Protein 6V3Z (pdb70)

B-factor: mean 59.87, std 19.78, range [30.76, 151.2]

InterPro domains:
  IPR008565 TtsA-like, Glycoside hydrolase family 108 domain [PF05838] (8-91)
  IPR018537 Peptidoglycan binding domain [PF09374] (95-179)
  IPR023346 Lysozyme-like domain superfamily [SSF53955] (2-176)

CATH classification: 1.20.141.10

Structure (mmCIF, N/CA/C/O backbone):
data_6V3Z
#
_entry.id   6V3Z
#
_cell.length_a   35.374
_cell.length_b   49.371
_cell.length_c   58.639
_cell.angle_alpha   91.410
_cell.angle_beta   107.550
_cell.angle_gamma   93.610
#
_symmetry.space_group_name_H-M   'P 1'
#
loop_
_entity.id
_entity.type
_entity.pdbx_description
1 polymer Sen1395
2 water water
#
loop_
_atom_site.group_PDB
_atom_site.id
_atom_site.type_symbol
_atom_site.label_atom_id
_atom_site.label_alt_id
_atom_site.label_comp_id
_atom_site.label_asym_id
_atom_site.label_entity_id
_atom_site.label_seq_id
_atom_site.pdbx_PDB_ins_code
_atom_site.Cartn_x
_atom_site.Cartn_y
_atom_site.Cartn_z
_atom_site.occupancy
_atom_site.B_iso_or_equiv
_atom_site.auth_seq_id
_atom_site.auth_comp_id
_atom_site.auth_asym_id
_atom_site.auth_atom_id
_atom_site.pdbx_PDB_model_num
ATOM 1 N N . PRO A 1 21 ? -49.140 -53.431 26.870 1.00 79.29 11 PRO A N 1
ATOM 2 C CA . PRO A 1 21 ? -50.305 -54.275 26.470 1.00 74.96 11 PRO A CA 1
ATOM 3 C C . PRO A 1 21 ? -51.191 -53.513 25.462 1.00 71.91 11 PRO A C 1
ATOM 4 O O . PRO A 1 21 ? -51.530 -54.051 24.447 1.00 72.54 11 PRO A O 1
ATOM 8 N N . LYS A 1 22 ? -51.467 -52.243 25.764 1.00 65.90 12 LYS A N 1
ATOM 9 C CA . LYS A 1 22 ? -52.127 -51.240 24.900 1.00 64.75 12 LYS A CA 1
ATOM 10 C C . LYS A 1 22 ? -51.310 -51.073 23.623 1.00 63.17 12 LYS A C 1
ATOM 11 O O . LYS A 1 22 ? -51.919 -51.031 22.563 1.00 60.64 12 LYS A O 1
ATOM 17 N N . ASP A 1 23 ? -49.990 -50.973 23.732 1.00 63.37 13 ASP A N 1
ATOM 18 C CA . ASP A 1 23 ? -49.106 -50.808 22.547 1.00 68.82 13 ASP A CA 1
ATOM 19 C C . ASP A 1 23 ? -49.309 -52.007 21.613 1.00 70.15 13 ASP A C 1
ATOM 20 O O . ASP A 1 23 ? -49.452 -51.785 20.375 1.00 64.18 13 ASP A O 1
ATOM 25 N N . GLU A 1 24 ? -49.371 -53.215 22.189 1.00 71.38 14 GLU A N 1
ATOM 26 C CA . GLU A 1 24 ? -49.625 -54.482 21.451 1.00 74.27 14 GLU A CA 1
ATOM 27 C C . GLU A 1 24 ? -51.011 -54.450 20.791 1.00 64.53 14 GLU A C 1
ATOM 28 O O . GLU A 1 24 ? -51.131 -54.828 19.613 1.00 59.30 14 GLU A O 1
ATOM 34 N N . ILE A 1 25 ? -52.026 -54.011 21.538 1.00 61.43 15 ILE A N 1
ATOM 35 C CA . ILE A 1 25 ? -53.405 -53.899 21.000 1.00 56.28 15 ILE A CA 1
ATOM 36 C C . ILE A 1 25 ? -53.360 -53.033 19.760 1.00 57.34 15 ILE A C 1
ATOM 37 O O . ILE A 1 25 ? -53.909 -53.478 18.748 1.00 68.36 15 ILE A O 1
ATOM 42 N N . PHE A 1 26 ? -52.746 -51.843 19.814 1.00 57.39 16 PHE A N 1
ATOM 43 C CA . PHE A 1 26 ? -52.822 -50.881 18.678 1.00 55.79 16 PHE A CA 1
ATOM 44 C C . PHE A 1 26 ? -51.908 -51.359 17.549 1.00 56.77 16 PHE A C 1
ATOM 45 O O . PHE A 1 26 ? -52.246 -51.158 16.384 1.00 55.63 16 PHE A O 1
ATOM 53 N N . ASP A 1 27 ? -50.795 -51.995 17.902 1.00 65.25 17 ASP A N 1
ATOM 54 C CA . ASP A 1 27 ? -49.774 -52.469 16.925 1.00 70.22 17 ASP A CA 1
ATOM 55 C C . ASP A 1 27 ? -50.386 -53.620 16.121 1.00 67.35 17 ASP A C 1
ATOM 56 O O . ASP A 1 27 ? -49.932 -53.869 15.035 1.00 73.16 17 ASP A O 1
ATOM 61 N N . GLU A 1 28 ? -51.378 -54.299 16.670 1.00 71.39 18 GLU A N 1
ATOM 62 C CA . GLU A 1 28 ? -52.072 -55.409 15.976 1.00 75.87 18 GLU A CA 1
ATOM 63 C C . GLU A 1 28 ? -53.178 -54.813 15.103 1.00 69.36 18 GLU A C 1
ATOM 64 O O . GLU A 1 28 ? -53.422 -55.370 14.036 1.00 71.01 18 GLU A O 1
ATOM 70 N N . ILE A 1 29 ? -53.826 -53.732 15.534 1.00 65.32 19 ILE A N 1
ATOM 71 C CA . ILE A 1 29 ? -54.879 -53.060 14.714 1.00 66.71 19 ILE A CA 1
ATOM 72 C C . ILE A 1 29 ? -54.190 -52.408 13.496 1.00 66.66 19 ILE A C 1
ATOM 73 O O . ILE A 1 29 ? -54.650 -52.608 12.387 1.00 64.90 19 ILE A O 1
ATOM 78 N N . LEU A 1 30 ? -53.162 -51.588 13.720 1.00 67.69 20 LEU A N 1
ATOM 79 C CA . LEU A 1 30 ? -52.335 -50.974 12.661 1.00 68.59 20 LEU A CA 1
ATOM 80 C C . LEU A 1 30 ? -51.445 -52.096 12.119 1.00 78.14 20 LEU A C 1
ATOM 81 O O . LEU A 1 30 ? -50.446 -52.449 12.804 1.00 87.77 20 LEU A O 1
ATOM 86 N N . GLY A 1 31 ? -51.801 -52.698 10.990 1.00 80.83 21 GLY A N 1
ATOM 87 C CA . GLY A 1 31 ? -50.991 -53.792 10.426 1.00 91.35 21 GLY A CA 1
ATOM 88 C C . GLY A 1 31 ? -49.650 -53.266 9.946 1.00 96.96 21 GLY A C 1
ATOM 89 O O . GLY A 1 31 ? -49.496 -52.029 9.864 1.00 108.61 21 GLY A O 1
ATOM 90 N N . LYS A 1 32 ? -48.733 -54.151 9.564 1.00 97.14 22 LYS A N 1
ATOM 91 C CA . LYS A 1 32 ? -47.424 -53.749 8.988 1.00 93.46 22 LYS A CA 1
ATOM 92 C C . LYS A 1 32 ? -47.596 -52.820 7.765 1.00 91.90 22 LYS A C 1
ATOM 93 O O . LYS A 1 32 ? -46.672 -52.013 7.525 1.00 86.49 22 LYS A O 1
ATOM 99 N N . GLU A 1 33 ? -48.743 -52.856 7.065 1.00 89.47 23 GLU A N 1
ATOM 100 C CA . GLU A 1 33 ? -48.980 -52.100 5.803 1.00 84.66 23 GLU A CA 1
ATOM 101 C C . GLU A 1 33 ? -50.230 -51.208 5.918 1.00 77.93 23 GLU A C 1
ATOM 102 O O . GLU A 1 33 ? -51.221 -51.640 6.560 1.00 77.48 23 GLU A O 1
ATOM 108 N N . GLY A 1 34 ? -50.179 -50.012 5.320 1.00 70.86 24 GLY A N 1
ATOM 109 C CA . GLY A 1 34 ? -51.305 -49.053 5.245 1.00 73.51 24 GLY A CA 1
ATOM 110 C C . GLY A 1 34 ? -52.582 -49.667 4.664 1.00 68.89 24 GLY A C 1
ATOM 111 O O . GLY A 1 34 ? -53.634 -49.441 5.228 1.00 62.76 24 GLY A O 1
ATOM 112 N N . GLY A 1 35 ? -52.521 -50.426 3.563 1.00 66.60 25 GLY A N 1
ATOM 113 C CA . GLY A 1 35 ? -53.733 -51.009 2.941 1.00 66.65 25 GLY A CA 1
ATOM 114 C C . GLY A 1 35 ? -54.709 -49.933 2.446 1.00 61.39 25 GLY A C 1
ATOM 115 O O . GLY A 1 35 ? -55.907 -50.056 2.708 1.00 61.47 25 GLY A O 1
ATOM 116 N N . TYR A 1 36 ? -54.183 -48.876 1.819 1.00 62.36 26 TYR A N 1
ATOM 117 C CA . TYR A 1 36 ? -54.970 -47.726 1.313 1.00 64.12 26 TYR A CA 1
ATOM 118 C C . TYR A 1 36 ? -56.034 -48.268 0.364 1.00 65.81 26 TYR A C 1
ATOM 119 O O . TYR A 1 36 ? -55.676 -48.813 -0.671 1.00 66.75 26 TYR A O 1
ATOM 128 N N . VAL A 1 37 ? -57.304 -48.129 0.722 1.00 65.43 27 VAL A N 1
ATOM 129 C CA . VAL A 1 37 ? -58.457 -48.496 -0.150 1.00 65.81 27 VAL A CA 1
ATOM 130 C C . VAL A 1 37 ? -59.304 -47.240 -0.290 1.00 68.85 27 VAL A C 1
ATOM 131 O O . VAL A 1 37 ? -59.549 -46.590 0.751 1.00 66.67 27 VAL A O 1
ATOM 135 N N . ASN A 1 38 ? -59.767 -46.930 -1.497 1.00 71.16 28 ASN A N 1
ATOM 136 C CA . ASN A 1 38 ? -60.503 -45.671 -1.769 1.00 75.43 28 ASN A CA 1
ATOM 137 C C . ASN A 1 38 ? -61.995 -45.975 -1.871 1.00 79.54 28 ASN A C 1
ATOM 138 O O . ASN A 1 38 ? -62.474 -46.198 -2.993 1.00 85.02 28 ASN A O 1
ATOM 143 N N . HIS A 1 39 ? -62.716 -45.909 -0.761 1.00 84.44 29 HIS A N 1
ATOM 144 C CA . HIS A 1 39 ? -64.188 -46.103 -0.744 1.00 92.48 29 HIS A CA 1
ATOM 145 C C . HIS A 1 39 ? -64.823 -44.783 -1.167 1.00 99.49 29 HIS A C 1
ATOM 146 O O . HIS A 1 39 ? -64.130 -43.768 -1.290 1.00 99.08 29 HIS A O 1
ATOM 153 N N . PRO A 1 40 ? -66.152 -44.757 -1.403 1.00 111.04 30 PRO A N 1
ATOM 154 C CA . PRO A 1 40 ? -66.858 -43.508 -1.709 1.00 116.14 30 PRO A CA 1
ATOM 155 C C . PRO A 1 40 ? -66.666 -42.401 -0.653 1.00 115.30 30 PRO A C 1
ATOM 156 O O . PRO A 1 40 ? -66.750 -42.707 0.525 1.00 124.00 30 PRO A O 1
ATOM 160 N N . ASP A 1 41 ? -66.449 -41.150 -1.083 1.00 113.53 31 ASP A N 1
ATOM 161 C CA . ASP A 1 41 ? -66.444 -39.929 -0.224 1.00 114.25 31 ASP A CA 1
ATOM 162 C C . ASP A 1 41 ? -67.485 -40.052 0.911 1.00 112.14 31 ASP A C 1
ATOM 163 O O . ASP A 1 41 ? -67.154 -39.703 2.068 1.00 98.72 31 ASP A O 1
ATOM 168 N N . ASP A 1 42 ? -68.696 -40.525 0.586 1.00 111.15 32 ASP A N 1
ATOM 169 C CA . ASP A 1 42 ? -69.802 -40.745 1.550 1.00 110.41 32 ASP A CA 1
ATOM 170 C C . ASP A 1 42 ? -69.496 -42.004 2.376 1.00 104.49 32 ASP A C 1
ATOM 171 O O . ASP A 1 42 ? -69.317 -41.869 3.584 1.00 104.33 32 ASP A O 1
ATOM 176 N N . LYS A 1 43 ? -69.491 -43.176 1.742 1.00 104.32 33 LYS A N 1
ATOM 177 C CA . LYS A 1 43 ? -69.382 -44.497 2.423 1.00 101.71 33 LYS A CA 1
ATOM 178 C C . LYS A 1 43 ? -67.956 -44.731 2.929 1.00 98.34 33 LYS A C 1
ATOM 179 O O . LYS A 1 43 ? -67.231 -45.485 2.250 1.00 107.18 33 LYS A O 1
ATOM 185 N N . GLY A 1 44 ? -67.571 -44.090 4.046 1.00 90.64 34 GLY A N 1
ATOM 186 C CA . GLY A 1 44 ? -66.240 -44.217 4.677 1.00 86.68 34 GLY A CA 1
ATOM 187 C C . GLY A 1 44 ? -65.230 -43.217 4.124 1.00 87.69 34 GLY A C 1
ATOM 188 O O . GLY A 1 44 ? -64.569 -42.515 4.939 1.00 86.07 34 GLY A O 1
ATOM 189 N N . GLY A 1 45 ? -65.138 -43.092 2.793 1.00 85.32 35 GLY A N 1
ATOM 190 C CA . GLY A 1 45 ? -64.079 -42.313 2.122 1.00 83.71 35 GLY A CA 1
ATOM 191 C C . GLY A 1 45 ? -62.864 -43.206 1.872 1.00 80.53 35 GLY A C 1
ATOM 192 O O . GLY A 1 45 ? -62.940 -44.424 2.069 1.00 78.61 35 GLY A O 1
ATOM 193 N N . PRO A 1 46 ? -61.731 -42.651 1.382 1.00 75.41 36 PRO A N 1
ATOM 194 C CA . PRO A 1 46 ? -60.448 -43.372 1.372 1.00 72.73 36 PRO A CA 1
ATOM 195 C C . PRO A 1 46 ? -59.938 -43.772 2.774 1.00 69.77 36 PRO A C 1
ATOM 196 O O . PRO A 1 46 ? -59.985 -42.943 3.638 1.00 66.44 36 PRO A O 1
ATOM 200 N N . THR A 1 47 ? -59.525 -45.027 2.988 1.00 63.34 37 THR A N 1
ATOM 201 C CA . THR A 1 47 ? -59.074 -45.522 4.315 1.00 65.84 37 THR A CA 1
ATOM 202 C C . THR A 1 47 ? -57.636 -46.040 4.227 1.00 63.85 37 THR A C 1
ATOM 203 O O . THR A 1 47 ? -57.297 -46.748 3.270 1.00 63.18 37 THR A O 1
ATOM 207 N N . LYS A 1 48 ? -56.816 -45.686 5.217 1.00 59.67 38 LYS A N 1
ATOM 208 C CA . LYS A 1 48 ? -55.433 -46.180 5.340 1.00 56.17 38 LYS A CA 1
ATOM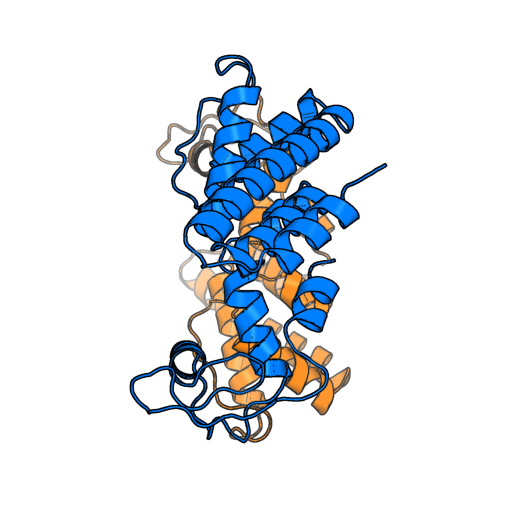 209 C C . LYS A 1 48 ? -55.166 -46.370 6.820 1.00 56.62 38 LYS A C 1
ATOM 210 O O . LYS A 1 48 ? -55.665 -45.540 7.634 1.00 57.72 38 LYS A O 1
ATOM 216 N N . TRP A 1 49 ? -54.460 -47.448 7.154 1.00 52.21 39 TRP A N 1
ATOM 217 C CA . TRP A 1 49 ? -54.093 -47.809 8.550 1.00 53.38 39 TRP A CA 1
ATOM 218 C C . TRP A 1 49 ? -55.368 -47.923 9.385 1.00 52.61 39 TRP A C 1
ATOM 219 O O . TRP A 1 49 ? -55.320 -47.570 10.574 1.00 52.92 39 TRP A O 1
ATOM 230 N N . GLY A 1 50 ? -56.453 -48.376 8.763 1.00 52.42 40 GLY A N 1
ATOM 231 C CA . GLY A 1 50 ? -57.780 -48.516 9.394 1.00 53.79 40 GLY A CA 1
ATOM 232 C C . GLY A 1 50 ? -58.458 -47.181 9.659 1.00 54.89 40 GLY A C 1
ATOM 233 O O . GLY A 1 50 ? -59.520 -47.190 10.308 1.00 55.86 40 GLY A O 1
ATOM 234 N N . ILE A 1 51 ? -57.867 -46.060 9.241 1.00 52.00 41 ILE A N 1
ATOM 235 C CA . ILE A 1 51 ? -58.428 -44.704 9.512 1.00 50.12 41 ILE A CA 1
ATOM 236 C C . ILE A 1 51 ? -59.190 -44.275 8.263 1.00 49.30 41 ILE A C 1
ATOM 237 O O . ILE A 1 51 ? -58.628 -44.322 7.168 1.00 50.46 41 ILE A O 1
ATOM 242 N N . THR A 1 52 ? -60.449 -43.893 8.409 1.00 51.35 42 THR A N 1
ATOM 243 C CA . THR A 1 52 ? -61.245 -43.299 7.300 1.00 50.54 42 THR A CA 1
ATOM 244 C C . THR A 1 52 ? -60.851 -41.829 7.172 1.00 51.04 42 THR A C 1
ATOM 245 O O . THR A 1 52 ? -60.363 -41.247 8.152 1.00 49.03 42 THR A O 1
ATOM 249 N N . GLU A 1 53 ? -61.029 -41.255 5.989 1.00 54.55 43 GLU A N 1
ATOM 250 C CA . GLU A 1 53 ? -60.741 -39.819 5.714 1.00 56.74 43 GLU A CA 1
ATOM 251 C C . GLU A 1 53 ? -61.512 -38.966 6.729 1.00 52.89 43 GLU A C 1
ATOM 252 O O . GLU A 1 53 ? -60.907 -38.082 7.349 1.00 54.76 43 GLU A O 1
ATOM 258 N N . LYS A 1 54 ? -62.769 -39.294 6.963 1.00 56.95 44 LYS A N 1
ATOM 259 C CA . LYS A 1 54 ? -63.651 -38.555 7.899 1.00 57.41 44 LYS A CA 1
ATOM 260 C C . LYS A 1 54 ? -63.005 -38.514 9.282 1.00 59.30 44 LYS A C 1
ATOM 261 O O . LYS A 1 54 ? -62.826 -37.400 9.844 1.00 60.70 44 LYS A O 1
ATOM 267 N N . VAL A 1 55 ? -62.585 -39.676 9.790 1.00 56.02 45 VAL A N 1
ATOM 268 C CA . VAL A 1 55 ? -61.971 -39.776 11.148 1.00 50.72 45 VAL A CA 1
ATOM 269 C C . VAL A 1 55 ? -60.654 -38.989 11.143 1.00 48.24 45 VAL A C 1
ATOM 270 O O . VAL A 1 55 ? -60.412 -38.230 12.100 1.00 49.53 45 VAL A O 1
ATOM 274 N N . ALA A 1 56 ? -59.823 -39.173 10.117 1.00 52.99 46 ALA A N 1
ATOM 275 C CA . ALA A 1 56 ? -58.533 -38.460 9.990 1.00 57.44 46 ALA A CA 1
ATOM 276 C C . ALA A 1 56 ? -58.800 -36.953 10.033 1.00 57.90 46 ALA A C 1
ATOM 277 O O . ALA A 1 56 ? -58.134 -36.238 10.823 1.00 58.07 46 ALA A O 1
ATOM 279 N N . ARG A 1 57 ? -59.740 -36.475 9.223 1.00 60.59 47 ARG A N 1
ATOM 280 C CA . ARG A 1 57 ? -59.993 -35.020 9.091 1.00 63.49 47 ARG A CA 1
ATOM 281 C C . ARG A 1 57 ? -60.473 -34.498 10.438 1.00 60.98 47 ARG A C 1
ATOM 282 O O . ARG A 1 57 ? -59.962 -33.431 10.857 1.00 58.87 47 ARG A O 1
ATOM 290 N N . ALA A 1 58 ? -61.314 -35.280 11.129 1.00 56.63 48 ALA A N 1
ATOM 291 C CA . ALA A 1 58 ? -61.893 -34.883 1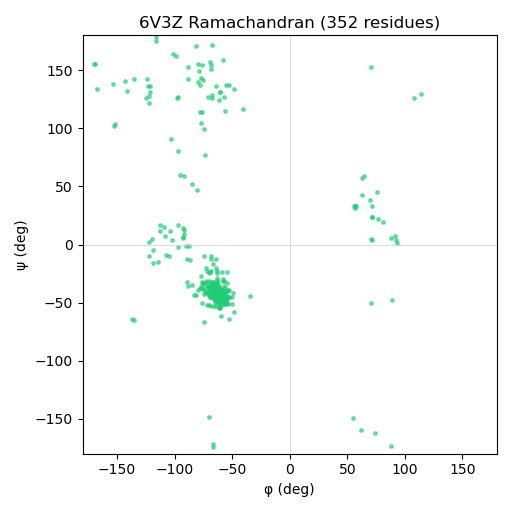2.417 1.00 55.00 48 ALA A CA 1
ATOM 292 C C . ALA A 1 58 ? -60.790 -34.836 13.482 1.00 56.81 48 ALA A C 1
ATOM 293 O O . ALA A 1 58 ? -61.043 -34.325 14.578 1.00 60.00 48 ALA A O 1
ATOM 295 N N . HIS A 1 59 ? -59.591 -35.331 13.164 1.00 58.46 49 HIS A N 1
ATOM 296 C CA . HIS A 1 59 ? -58.419 -35.317 14.079 1.00 58.61 49 HIS A CA 1
ATOM 297 C C . HIS A 1 59 ? -57.360 -34.381 13.521 1.00 60.93 49 HIS A C 1
ATOM 298 O O . HIS A 1 59 ? -56.250 -34.408 14.055 1.00 61.13 49 HIS A O 1
ATOM 305 N N . GLY A 1 60 ? -57.711 -33.575 12.518 1.00 61.98 50 GLY A N 1
ATOM 306 C CA . GLY A 1 60 ? -56.862 -32.465 12.050 1.00 64.00 50 GLY A CA 1
ATOM 307 C C . GLY A 1 60 ? -55.918 -32.862 10.926 1.00 64.94 50 GLY A C 1
ATOM 308 O O . GLY A 1 60 ? -55.113 -32.011 10.531 1.00 71.71 50 GLY A O 1
ATOM 309 N N . TYR A 1 61 ? -56.031 -34.069 10.372 1.00 59.98 51 TYR A N 1
ATOM 310 C CA . TYR A 1 61 ? -55.288 -34.442 9.140 1.00 63.20 51 TYR A CA 1
ATOM 311 C C . TYR A 1 61 ? -55.864 -33.710 7.920 1.00 67.38 51 TYR A C 1
ATOM 312 O O . TYR A 1 61 ? -57.102 -33.799 7.685 1.00 68.13 51 TYR A O 1
ATOM 321 N N . ARG A 1 62 ? -55.010 -33.019 7.154 1.00 73.08 52 ARG A N 1
ATOM 322 C CA . ARG A 1 62 ? -55.445 -32.260 5.945 1.00 77.61 52 ARG A CA 1
ATOM 323 C C . ARG A 1 62 ? -54.855 -32.844 4.647 1.00 79.44 52 ARG A C 1
ATOM 324 O O . ARG A 1 62 ? -55.390 -32.488 3.568 1.00 83.86 52 ARG A O 1
ATOM 332 N N . GLY A 1 63 ? -53.827 -33.702 4.714 1.00 77.41 53 GLY A N 1
ATOM 333 C CA . GLY A 1 63 ? -53.159 -34.270 3.523 1.00 75.00 53 GLY A CA 1
ATOM 334 C C . GLY A 1 63 ? -54.067 -35.195 2.721 1.00 74.05 53 GLY A C 1
ATOM 335 O O . GLY A 1 63 ? -55.265 -35.313 3.046 1.00 75.42 53 GLY A O 1
ATOM 336 N N . ASP A 1 64 ? -53.522 -35.850 1.696 1.00 74.27 54 ASP A N 1
ATOM 337 C CA . ASP A 1 64 ? -54.180 -36.979 0.982 1.00 73.85 54 ASP A CA 1
ATOM 338 C C . ASP A 1 64 ? -54.032 -38.247 1.837 1.00 67.20 54 ASP A C 1
ATOM 339 O O . ASP A 1 64 ? -52.917 -38.505 2.350 1.00 64.05 54 ASP A O 1
ATOM 344 N N . MET A 1 65 ? -55.110 -39.027 1.935 1.00 64.16 55 MET A N 1
ATOM 345 C CA . MET A 1 65 ? -55.152 -40.234 2.803 1.00 65.54 55 MET A CA 1
ATOM 346 C C . MET A 1 65 ? -54.125 -41.261 2.325 1.00 65.60 55 MET A C 1
ATOM 347 O O . MET A 1 65 ? -53.677 -42.048 3.159 1.00 59.90 55 MET A O 1
ATOM 352 N N . ARG A 1 66 ? -53.721 -41.201 1.053 1.00 67.73 56 ARG A N 1
ATOM 353 C CA . ARG A 1 66 ? -52.659 -42.078 0.491 1.00 66.31 56 ARG A CA 1
ATOM 354 C C . ARG A 1 66 ? -51.333 -41.796 1.215 1.00 64.20 56 ARG A C 1
ATOM 355 O O . ARG A 1 66 ? -50.496 -42.722 1.277 1.00 64.16 56 ARG A O 1
ATOM 363 N N . ASN A 1 67 ? -51.151 -40.605 1.784 1.00 60.74 57 ASN A N 1
ATOM 364 C CA . ASN A 1 67 ? -49.881 -40.260 2.466 1.00 65.39 57 ASN A CA 1
ATOM 365 C C . ASN A 1 67 ? -50.037 -40.186 3.997 1.00 66.21 57 ASN A C 1
ATOM 366 O O . ASN A 1 67 ? -49.084 -39.691 4.647 1.00 65.83 57 ASN A O 1
ATOM 371 N N . LEU A 1 68 ? -51.126 -40.708 4.577 1.00 60.63 58 LEU A N 1
ATOM 372 C CA . LEU A 1 68 ? -51.247 -40.738 6.054 1.00 57.49 58 LEU A CA 1
ATOM 373 C C . LEU A 1 68 ? -50.198 -41.723 6.600 1.00 55.80 58 LEU A C 1
ATOM 374 O O . LEU A 1 68 ? -50.122 -42.835 6.088 1.00 60.41 58 LEU A O 1
ATOM 379 N N . THR A 1 69 ? -49.404 -41.303 7.567 1.00 53.68 59 THR A N 1
ATOM 380 C CA . THR A 1 69 ? -48.334 -42.125 8.166 1.00 57.63 59 THR A CA 1
ATOM 381 C C . THR A 1 69 ? -48.894 -42.935 9.330 1.00 60.31 59 THR A C 1
ATOM 382 O O . THR A 1 69 ? -49.893 -42.507 9.947 1.00 59.02 59 THR A O 1
ATOM 386 N N . ARG A 1 70 ? -48.265 -44.078 9.605 1.00 59.71 60 ARG A N 1
ATOM 387 C CA . ARG A 1 70 ? -48.614 -44.951 10.743 1.00 57.87 60 ARG A CA 1
ATOM 388 C C . ARG A 1 70 ? -48.624 -44.101 12.024 1.00 58.38 60 ARG A C 1
ATOM 389 O O . ARG A 1 70 ? -49.505 -44.286 12.839 1.00 55.45 60 ARG A O 1
ATOM 397 N N . GLY A 1 71 ? -47.698 -43.160 12.178 1.00 59.33 61 GLY A N 1
ATOM 398 C CA . GLY A 1 71 ? -47.559 -42.403 13.432 1.00 58.46 61 GLY A CA 1
ATOM 399 C C . GLY A 1 71 ? -48.818 -41.600 13.758 1.00 59.25 61 GLY A C 1
ATOM 400 O O . GLY A 1 71 ? -49.262 -41.634 14.935 1.00 57.50 61 GLY A O 1
ATOM 401 N N . GLN A 1 72 ? -49.354 -40.878 12.776 1.00 61.67 62 GLN A N 1
ATOM 402 C CA . GLN A 1 72 ? -50.529 -39.989 13.008 1.00 62.02 62 GLN A CA 1
ATOM 403 C C . GLN A 1 72 ? -51.743 -40.896 13.212 1.00 53.83 62 GLN A C 1
ATOM 404 O O . GLN A 1 72 ? -52.600 -40.536 14.008 1.00 56.71 62 GLN A O 1
ATOM 410 N N . ALA A 1 73 ? -51.767 -42.043 12.549 1.00 50.29 63 ALA A N 1
ATOM 411 C CA . ALA A 1 73 ? -52.809 -43.087 12.706 1.00 48.94 63 ALA A CA 1
ATOM 412 C C . ALA A 1 73 ? -52.766 -43.608 14.133 1.00 46.51 63 ALA A C 1
ATOM 413 O O . ALA A 1 73 ? -53.832 -43.728 14.764 1.00 45.10 63 ALA A O 1
ATOM 415 N N . LEU A 1 74 ? -51.562 -43.880 14.653 1.00 48.44 64 LEU A N 1
ATOM 416 C CA . LEU A 1 74 ? -51.447 -44.364 16.046 1.00 48.33 64 LEU A CA 1
ATOM 417 C C . LEU A 1 74 ? -51.907 -43.250 17.001 1.00 48.86 64 LEU A C 1
ATOM 418 O O . LEU A 1 74 ? -52.591 -43.578 17.986 1.00 42.12 64 LEU A O 1
ATOM 423 N N . GLU A 1 75 ? -51.552 -41.989 16.731 1.00 48.68 65 GLU A N 1
ATOM 424 C CA . GLU A 1 75 ? -52.029 -40.850 17.562 1.00 50.64 65 GLU A CA 1
ATOM 425 C C . GLU A 1 75 ? -53.571 -40.836 17.588 1.00 44.42 65 GLU A C 1
ATOM 426 O O . GLU A 1 75 ? -54.121 -40.698 18.657 1.00 50.34 65 GLU A O 1
ATOM 432 N N . ILE A 1 76 ? -54.216 -41.052 16.453 1.00 45.04 66 ILE A N 1
ATOM 433 C CA . ILE A 1 76 ? -55.702 -41.056 16.363 1.00 46.09 66 ILE A CA 1
ATOM 434 C C . ILE A 1 76 ? -56.259 -42.215 17.209 1.00 45.38 66 ILE A C 1
ATOM 435 O O . ILE A 1 76 ? -57.167 -41.960 18.001 1.00 45.11 66 ILE A O 1
ATOM 440 N N . LEU A 1 77 ? -55.666 -43.403 17.090 1.00 42.05 67 LEU A N 1
ATOM 441 C CA . LEU A 1 77 ? -56.062 -44.594 17.894 1.00 43.02 67 LEU A CA 1
ATOM 442 C C . LEU A 1 77 ? -55.869 -44.338 19.389 1.00 40.04 67 LEU A C 1
ATOM 443 O O . LEU A 1 77 ? -56.816 -44.650 20.193 1.00 39.50 67 LEU A O 1
ATOM 448 N N . GLU A 1 78 ? -54.695 -43.838 19.781 1.00 43.31 68 GLU A N 1
ATOM 449 C CA . GLU A 1 78 ? -54.365 -43.633 21.211 1.00 45.22 68 GLU A CA 1
ATOM 450 C C . GLU A 1 78 ? -55.338 -42.589 21.754 1.00 45.13 68 GLU A C 1
ATOM 451 O O . GLU A 1 78 ? -55.745 -42.711 22.924 1.00 44.66 68 GLU A O 1
ATOM 457 N N . THR A 1 79 ? -55.694 -41.588 20.924 1.00 46.38 69 THR A N 1
ATOM 458 C CA . THR A 1 79 ? -56.639 -40.528 21.343 1.00 46.91 69 THR A CA 1
ATOM 459 C C . THR A 1 79 ? -58.026 -41.126 21.573 1.00 44.91 69 THR A C 1
ATOM 460 O O . THR A 1 79 ? -58.576 -40.959 22.698 1.00 48.04 69 THR A O 1
ATOM 464 N N . ASP A 1 80 ? -58.547 -41.844 20.588 1.00 50.85 70 ASP A N 1
ATOM 465 C CA . ASP A 1 80 ? -59.945 -42.345 20.614 1.00 47.35 70 ASP A CA 1
ATOM 466 C C . ASP A 1 80 ? -60.096 -43.505 21.616 1.00 46.12 70 ASP A C 1
ATOM 467 O O . ASP A 1 80 ? -61.190 -43.650 22.131 1.00 42.32 70 ASP A O 1
ATOM 472 N N . TYR A 1 81 ? -59.077 -44.339 21.846 1.00 42.07 71 TYR A N 1
ATOM 473 C CA . TYR A 1 81 ? -59.260 -45.635 22.557 1.00 42.81 71 TYR A CA 1
ATOM 474 C C . TYR A 1 81 ? -58.396 -45.745 23.792 1.00 42.30 71 TYR A C 1
ATOM 475 O O . TYR A 1 81 ? -58.443 -46.801 24.461 1.00 40.55 71 TYR A O 1
ATOM 484 N N . TRP A 1 82 ? -57.620 -44.707 24.146 1.00 44.27 72 TRP A N 1
ATOM 485 C CA . TRP A 1 82 ? -56.766 -44.796 25.356 1.00 42.84 72 TRP A CA 1
ATOM 486 C C . TRP A 1 82 ? -56.879 -43.500 26.156 1.00 45.49 72 TRP A C 1
ATOM 487 O O . TRP A 1 82 ? -57.363 -43.567 27.296 1.00 43.70 72 TRP A O 1
ATOM 498 N N . TYR A 1 83 ? -56.419 -42.371 25.594 1.00 46.74 73 TYR A N 1
ATOM 499 C CA . TYR A 1 83 ? -56.357 -41.067 26.307 1.00 47.13 73 TYR A CA 1
ATOM 500 C C . TYR A 1 83 ? -57.740 -40.435 26.405 1.00 47.57 73 TYR A C 1
ATOM 501 O O . TYR A 1 83 ? -58.108 -40.046 27.497 1.00 49.70 73 TYR A O 1
ATOM 510 N N . GLY A 1 84 ? -58.481 -40.320 25.311 1.00 50.68 74 GLY A N 1
ATOM 511 C CA . GLY A 1 84 ? -59.835 -39.731 25.315 1.00 50.09 74 GLY A CA 1
ATOM 512 C C . GLY A 1 84 ? -60.673 -40.339 26.434 1.00 52.82 74 GLY A C 1
ATOM 513 O O . GLY A 1 84 ? -61.130 -39.630 27.327 1.00 54.45 74 GLY A O 1
ATOM 514 N N . PRO A 1 85 ? -60.850 -41.680 26.446 1.00 48.77 75 PRO A N 1
ATOM 515 C CA . PRO A 1 85 ? -61.651 -42.353 27.467 1.00 48.42 75 PRO A CA 1
ATOM 516 C C . PRO A 1 85 ? -61.042 -42.335 28.881 1.00 49.85 75 PRO A C 1
ATOM 517 O O . PRO A 1 85 ? -61.692 -42.775 29.800 1.00 50.25 75 PRO A O 1
ATOM 521 N N . ARG A 1 86 ? -59.770 -41.946 28.992 1.00 51.10 76 ARG A N 1
ATOM 522 C CA . ARG A 1 86 ? -58.992 -41.862 30.258 1.00 57.09 76 ARG A CA 1
ATOM 523 C C . ARG A 1 86 ? -58.703 -43.268 30.794 1.00 52.94 76 ARG A C 1
ATOM 524 O O . ARG A 1 86 ? -58.648 -43.444 32.013 1.00 53.28 76 ARG A O 1
ATOM 532 N N . PHE A 1 87 ? -58.418 -44.217 29.906 1.00 50.44 77 PHE A N 1
ATOM 533 C CA . PHE A 1 87 ? -57.983 -45.580 30.303 1.00 48.03 77 PHE A CA 1
ATOM 534 C C . PHE A 1 87 ? -56.558 -45.486 30.850 1.00 48.44 77 PHE A C 1
ATOM 535 O O . PHE A 1 87 ? -56.127 -46.357 31.626 1.00 46.91 77 PHE A O 1
ATOM 543 N N . ASP A 1 88 ? -55.815 -44.452 30.475 1.00 45.75 78 ASP A N 1
ATOM 544 C CA . ASP A 1 88 ? -54.435 -44.237 30.996 1.00 49.49 78 ASP A CA 1
ATOM 545 C C . ASP A 1 88 ? -54.478 -43.992 32.507 1.00 49.93 78 ASP A C 1
ATOM 546 O O . ASP A 1 88 ? -53.582 -44.446 33.213 1.00 55.27 78 ASP A O 1
ATOM 551 N N . ARG A 1 89 ? -55.486 -43.321 33.004 1.00 51.36 79 ARG A N 1
ATOM 552 C CA . ARG A 1 89 ? -55.660 -43.068 34.453 1.00 54.62 79 ARG A CA 1
ATOM 553 C C . ARG A 1 89 ? -56.066 -44.386 35.118 1.00 56.36 79 ARG A C 1
ATOM 554 O O . ARG A 1 89 ? -55.524 -44.742 36.195 1.00 48.61 79 ARG A O 1
ATOM 562 N N . VAL A 1 90 ? -56.964 -45.144 34.476 1.00 52.35 80 VAL A N 1
ATOM 563 C CA . VAL A 1 90 ? -57.377 -46.467 35.026 1.00 49.25 80 VAL A CA 1
ATOM 564 C C . VAL A 1 90 ? -56.083 -47.262 35.210 1.00 49.94 80 VAL A C 1
ATOM 565 O O . VAL A 1 90 ? -55.924 -47.899 36.270 1.00 48.52 80 VAL A O 1
ATOM 569 N N . ALA A 1 91 ? -55.190 -47.227 34.202 1.00 51.31 81 ALA A N 1
ATOM 570 C CA . ALA A 1 91 ? -53.925 -47.991 34.179 1.00 53.53 81 ALA A CA 1
ATOM 571 C C . ALA A 1 91 ? -53.061 -47.626 35.385 1.00 54.77 81 ALA A C 1
ATOM 572 O O . ALA A 1 91 ? -52.357 -48.514 35.880 1.00 62.49 81 ALA A O 1
ATOM 574 N N . LYS A 1 92 ? -53.159 -46.395 35.852 1.00 56.29 82 LYS A N 1
ATOM 575 C CA . LYS A 1 92 ? -52.447 -45.932 37.068 1.00 63.67 82 LYS A CA 1
ATOM 576 C C . LYS A 1 92 ? -52.891 -46.810 38.245 1.00 65.70 82 LYS A C 1
ATOM 577 O O . LYS A 1 92 ? -52.014 -47.280 38.986 1.00 70.76 82 LYS A O 1
ATOM 583 N N . ALA A 1 93 ? -54.188 -47.109 38.370 1.00 65.99 83 ALA A N 1
ATOM 584 C CA . ALA A 1 93 ? -54.723 -47.977 39.454 1.00 61.60 83 ALA A CA 1
ATOM 585 C C . ALA A 1 93 ? -54.535 -49.452 39.085 1.00 60.93 83 ALA A C 1
ATOM 586 O O . ALA A 1 93 ? -54.127 -50.266 39.932 1.00 59.86 83 ALA A O 1
ATOM 588 N N . SER A 1 94 ? -54.819 -49.833 37.850 1.00 57.80 84 SER A N 1
ATOM 589 C CA . SER A 1 94 ? -54.763 -51.270 37.454 1.00 56.13 84 SER A CA 1
ATOM 590 C C . SER A 1 94 ? -54.458 -51.367 35.973 1.00 58.61 84 SER A C 1
ATOM 591 O O . SER A 1 94 ? -55.368 -51.138 35.146 1.00 52.57 84 SER A O 1
ATOM 594 N N . PRO A 1 95 ? -53.177 -51.676 35.629 1.00 56.45 85 PRO A N 1
ATOM 595 C CA . PRO A 1 95 ? -52.785 -51.839 34.239 1.00 55.30 85 PRO A CA 1
ATOM 596 C C . PRO A 1 95 ? -53.646 -52.908 33.563 1.00 53.32 85 PRO A C 1
ATOM 597 O O . PRO A 1 95 ? -54.048 -52.662 32.388 1.00 49.43 85 PRO A O 1
ATOM 601 N N . ASP A 1 96 ? -53.930 -54.020 34.271 1.00 51.99 86 ASP A N 1
ATOM 602 C CA . ASP A 1 96 ? -54.730 -55.153 33.716 1.00 52.31 86 ASP A CA 1
ATOM 603 C C . ASP A 1 96 ? -56.178 -54.706 33.408 1.00 49.21 86 ASP A C 1
ATOM 604 O O . ASP A 1 96 ? -56.674 -55.047 32.327 1.00 45.65 86 ASP A O 1
ATOM 609 N N . VAL A 1 97 ? -56.853 -53.959 34.297 1.00 44.72 87 VAL A N 1
ATOM 610 C CA . VAL A 1 97 ? -58.238 -53.488 34.057 1.00 41.49 87 VAL A CA 1
ATOM 611 C C . VAL A 1 97 ? -58.217 -52.545 32.850 1.00 42.76 87 VAL A C 1
ATOM 612 O O . VAL A 1 97 ? -59.087 -52.662 31.975 1.00 38.73 87 VAL A O 1
ATOM 616 N N . ALA A 1 98 ? -57.278 -51.592 32.816 1.00 42.95 88 ALA A N 1
ATOM 617 C CA . ALA A 1 98 ? -57.202 -50.631 31.706 1.00 42.42 88 ALA A CA 1
ATOM 618 C C . ALA A 1 98 ? -56.996 -51.355 30.387 1.00 42.81 88 ALA A C 1
ATOM 619 O O . ALA A 1 98 ? -57.563 -50.917 29.389 1.00 44.13 88 ALA A O 1
ATOM 621 N N . ALA A 1 99 ? -56.181 -52.405 30.353 1.00 43.96 89 ALA A N 1
ATOM 622 C CA . ALA A 1 99 ? -55.896 -53.141 29.106 1.00 46.03 89 ALA A CA 1
ATOM 623 C C . ALA A 1 99 ? -57.175 -53.809 28.609 1.00 48.15 89 ALA A C 1
ATOM 624 O O . ALA A 1 99 ? -57.445 -53.791 27.380 1.00 42.81 89 ALA A O 1
ATOM 626 N N . GLU A 1 100 ? -57.943 -54.378 29.530 1.00 47.21 90 GLU A N 1
ATOM 627 C CA . GLU A 1 100 ? -59.220 -55.048 29.186 1.00 45.18 90 GLU A CA 1
ATOM 628 C C . GLU A 1 100 ? -60.196 -54.006 28.652 1.00 41.33 90 GLU A C 1
ATOM 629 O O . GLU A 1 100 ? -60.810 -54.292 27.635 1.00 39.70 90 GLU A O 1
ATOM 635 N N . LEU A 1 101 ? -60.306 -52.840 29.307 1.00 41.14 91 LEU A N 1
ATOM 636 C CA . LEU A 1 101 ? -61.207 -51.730 28.855 1.00 40.58 91 LEU A CA 1
ATOM 637 C C . LEU A 1 101 ? -60.798 -51.298 27.451 1.00 39.98 91 LEU A C 1
ATOM 638 O O . LEU A 1 101 ? -61.655 -51.056 26.606 1.00 42.47 91 LEU A O 1
ATOM 643 N N . CYS A 1 102 ? -59.504 -51.182 27.219 1.00 40.74 92 CYS A N 1
ATOM 644 C CA . CYS A 1 102 ? -58.996 -50.688 25.946 1.00 42.27 92 CYS A CA 1
ATOM 645 C C . CYS A 1 102 ? -59.377 -51.697 24.837 1.00 42.11 92 CYS A C 1
ATOM 646 O O . CYS A 1 102 ? -59.962 -51.352 23.818 1.00 41.23 92 CYS A O 1
ATOM 649 N N . ASP A 1 103 ? -59.108 -52.958 25.055 1.00 46.61 93 ASP A N 1
ATOM 650 C CA . ASP A 1 103 ? -59.430 -54.020 24.074 1.00 47.35 93 ASP A CA 1
ATOM 651 C C . ASP A 1 103 ? -60.951 -54.039 23.836 1.00 42.34 93 ASP A C 1
ATOM 652 O O . ASP A 1 103 ? -61.383 -54.113 22.677 1.00 41.22 93 ASP A O 1
ATOM 657 N N . THR A 1 104 ? -61.750 -53.906 24.884 1.00 41.06 94 THR A N 1
ATOM 658 C CA . THR A 1 104 ? -63.227 -53.882 24.802 1.00 41.56 94 THR A CA 1
ATOM 659 C C . THR A 1 104 ? -63.664 -52.650 23.992 1.00 41.01 94 THR A C 1
ATOM 660 O O . THR A 1 104 ? -64.533 -52.759 23.094 1.00 38.27 94 THR A O 1
ATOM 664 N N . GLY A 1 105 ? -63.058 -51.516 24.284 1.00 40.73 95 GLY A N 1
ATOM 665 C CA . GLY A 1 105 ? -63.444 -50.244 23.643 1.00 40.42 95 GLY A CA 1
ATOM 666 C C . GLY A 1 105 ? -63.156 -50.281 22.148 1.00 42.32 95 GLY A C 1
ATOM 667 O O . GLY A 1 105 ? -64.009 -49.736 21.379 1.00 42.12 95 GLY A O 1
ATOM 668 N N . VAL A 1 106 ? -62.020 -50.843 21.707 1.00 42.33 96 VAL A N 1
ATOM 669 C CA . VAL A 1 106 ? -61.723 -50.887 20.241 1.00 44.69 96 VAL A CA 1
ATOM 670 C C . VAL A 1 106 ? -62.780 -51.742 19.523 1.00 47.10 96 VAL A C 1
ATOM 671 O O . VAL A 1 106 ? -63.165 -51.346 18.420 1.00 50.22 96 VAL A O 1
ATOM 675 N N . ASN A 1 107 ? -63.318 -52.804 20.133 1.00 45.24 97 ASN A N 1
ATOM 676 C CA . ASN A 1 107 ? -64.319 -53.702 19.482 1.00 46.53 97 ASN A CA 1
ATOM 677 C C . ASN A 1 107 ? -65.759 -53.230 19.686 1.00 50.32 97 ASN A C 1
ATOM 678 O O . ASN A 1 107 ? -66.526 -53.332 18.747 1.00 56.53 97 ASN A O 1
ATOM 683 N N . MET A 1 108 ? -66.125 -52.657 20.825 1.00 50.45 98 MET A N 1
ATOM 684 C CA . MET A 1 108 ? -67.549 -52.361 21.132 1.00 52.79 98 MET A CA 1
ATOM 685 C C . MET A 1 108 ? -67.788 -50.855 21.317 1.00 53.15 98 MET A C 1
ATOM 686 O O . MET A 1 108 ? -68.964 -50.453 21.320 1.00 51.03 98 MET A O 1
ATOM 691 N N . GLY A 1 109 ? -66.736 -50.037 21.520 1.00 50.38 99 GLY A N 1
ATOM 692 C CA . GLY A 1 109 ? -66.907 -48.627 21.906 1.00 45.93 99 GLY A CA 1
ATOM 693 C C . GLY A 1 109 ? -66.368 -48.391 23.325 1.00 45.79 99 GLY A C 1
ATOM 694 O O . GLY A 1 109 ? -66.700 -49.116 24.257 1.00 42.79 99 GLY A O 1
ATOM 695 N N . PRO A 1 110 ? -65.515 -47.373 23.526 1.00 43.76 100 PRO A N 1
ATOM 696 C CA . PRO A 1 110 ? -65.015 -47.015 24.850 1.00 45.22 100 PRO A CA 1
ATOM 697 C C . PRO A 1 110 ? -66.085 -46.748 25.919 1.00 44.79 100 PRO A C 1
ATOM 698 O O . PRO A 1 110 ? -65.863 -47.121 27.060 1.00 46.00 100 PRO A O 1
ATOM 702 N N . SER A 1 111 ? -67.237 -46.201 25.565 1.00 46.05 101 SER A N 1
ATOM 703 C CA . SER A 1 111 ? -68.274 -45.868 26.578 1.00 47.53 101 SER A CA 1
ATOM 704 C C . SER A 1 111 ? -68.980 -47.164 27.010 1.00 45.64 101 SER A C 1
ATOM 705 O O . SER A 1 111 ? -69.264 -47.281 28.205 1.00 46.54 101 SER A O 1
ATOM 708 N N . VAL A 1 112 ? -69.169 -48.109 26.110 1.00 45.48 102 VAL A N 1
ATOM 709 C CA . VAL A 1 112 ? -69.686 -49.476 26.482 1.00 46.03 102 VAL A CA 1
ATOM 710 C C . VAL A 1 112 ? -68.722 -50.122 27.486 1.00 45.46 102 VAL A C 1
ATOM 711 O O . VAL A 1 112 ? -69.143 -50.606 28.556 1.00 44.71 102 VAL A O 1
ATOM 715 N N . ALA A 1 113 ? -67.436 -50.022 27.204 1.00 44.65 103 ALA A N 1
ATOM 716 C CA . ALA A 1 113 ? -66.413 -50.588 28.099 1.00 39.65 103 ALA A CA 1
ATOM 717 C C . ALA A 1 113 ? -66.470 -49.889 29.459 1.00 40.80 103 ALA A C 1
ATOM 718 O O . ALA A 1 113 ? -66.458 -50.583 30.522 1.00 40.85 103 ALA A O 1
ATOM 720 N N . ALA A 1 114 ? -66.513 -48.565 29.463 1.00 44.14 104 ALA A N 1
ATOM 721 C CA . ALA A 1 114 ? -66.531 -47.757 30.700 1.00 43.63 104 ALA A CA 1
ATOM 722 C C . ALA A 1 114 ? -67.784 -48.091 31.528 1.00 41.03 104 ALA A C 1
ATOM 723 O O . ALA A 1 114 ? -67.687 -48.193 32.775 1.00 41.53 104 ALA A O 1
ATOM 725 N N . LYS A 1 115 ? -68.912 -48.314 30.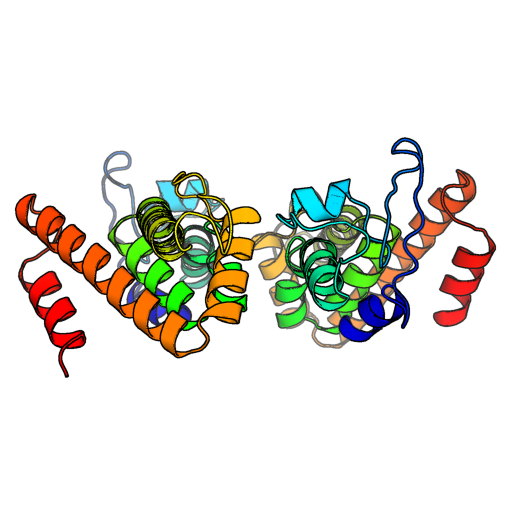888 1.00 42.41 105 LYS A N 1
ATOM 726 C CA . LYS A 1 115 ? -70.172 -48.632 31.603 1.00 44.16 105 LYS A CA 1
ATOM 727 C C . LYS A 1 115 ? -70.049 -50.001 32.286 1.00 44.41 105 LYS A C 1
ATOM 728 O O . LYS A 1 115 ? -70.542 -50.153 33.390 1.00 43.28 105 LYS A O 1
ATOM 734 N N . MET A 1 116 ? -69.363 -50.954 31.659 1.00 41.81 106 MET A N 1
ATOM 735 C CA . MET A 1 116 ? -69.183 -52.301 32.258 1.00 41.72 106 MET A CA 1
ATOM 736 C C . MET A 1 116 ? -68.448 -52.152 33.577 1.00 37.99 106 MET A C 1
ATOM 737 O O . MET A 1 116 ? -68.892 -52.722 34.561 1.00 38.40 106 MET A O 1
ATOM 742 N N . LEU A 1 117 ? -67.373 -51.353 33.597 1.00 39.47 107 LEU A N 1
ATOM 743 C CA . LEU A 1 117 ? -66.578 -51.149 34.805 1.00 38.54 107 LEU A CA 1
ATOM 744 C C . LEU A 1 117 ? -67.482 -50.550 35.884 1.00 40.44 107 LEU A C 1
ATOM 745 O O . LEU A 1 117 ? -67.408 -50.971 37.073 1.00 37.93 107 LEU A O 1
ATOM 750 N N . GLN A 1 118 ? -68.278 -49.562 35.497 1.00 38.47 108 GLN A N 1
ATOM 751 C CA . GLN A 1 118 ? -69.118 -48.818 36.464 1.00 41.51 108 GLN A CA 1
ATOM 752 C C . GLN A 1 118 ? -70.167 -49.767 37.038 1.00 39.05 108 GLN A C 1
ATOM 753 O O . GLN A 1 118 ? -70.390 -49.721 38.265 1.00 40.84 108 GLN A O 1
ATOM 759 N N . ARG A 1 119 ? -70.779 -50.576 36.183 1.00 39.32 109 ARG A N 1
ATOM 760 C CA . ARG A 1 119 ? -71.772 -51.546 36.655 1.00 40.19 109 ARG A CA 1
ATOM 761 C C . ARG A 1 119 ? -71.165 -52.466 37.738 1.00 39.99 109 ARG A C 1
ATOM 762 O O . ARG A 1 119 ? -71.854 -52.732 38.753 1.00 38.22 109 ARG A O 1
ATOM 770 N N . TRP A 1 120 ? -70.001 -53.060 37.458 1.00 37.65 110 TRP A N 1
ATOM 771 C CA . TRP A 1 120 ? -69.346 -54.006 38.377 1.00 39.25 110 TRP A CA 1
ATOM 772 C C . TRP A 1 120 ? -68.953 -53.284 39.667 1.00 40.65 110 TRP A C 1
ATOM 773 O O . TRP A 1 120 ? -69.101 -53.893 40.772 1.00 42.62 110 TRP A O 1
ATOM 784 N N . LEU A 1 121 ? -68.430 -52.071 39.574 1.00 38.67 111 LEU A N 1
ATOM 785 C CA . LEU A 1 121 ? -67.943 -51.389 40.798 1.00 40.05 111 LEU A CA 1
ATOM 786 C C . LEU A 1 121 ? -69.142 -51.096 41.700 1.00 37.91 111 LEU A C 1
ATOM 787 O O . LEU A 1 121 ? -68.995 -51.131 42.898 1.00 40.67 111 LEU A O 1
ATOM 792 N N . ASN A 1 122 ? -70.304 -50.839 41.113 1.00 40.99 112 ASN A N 1
ATOM 793 C CA . ASN A 1 122 ? -71.539 -50.561 41.867 1.00 39.96 112 ASN A CA 1
ATOM 794 C C . ASN A 1 122 ? -71.973 -51.845 42.554 1.00 42.02 112 ASN A C 1
ATOM 795 O O . ASN A 1 122 ? -72.228 -51.770 43.740 1.00 43.57 112 ASN A O 1
ATOM 800 N N . VAL A 1 123 ? -71.974 -52.994 41.884 1.00 42.68 113 VAL A N 1
ATOM 801 C CA . VAL A 1 123 ? -72.492 -54.215 42.564 1.00 45.37 113 VAL A CA 1
ATOM 802 C C . VAL A 1 123 ? -71.499 -54.636 43.669 1.00 45.67 113 VAL A C 1
ATOM 803 O O . VAL A 1 123 ? -71.951 -55.207 44.669 1.00 46.68 113 VAL A O 1
ATOM 807 N N . PHE A 1 124 ? -70.207 -54.388 43.504 1.00 44.43 114 PHE A N 1
ATOM 808 C CA . PHE A 1 124 ? -69.153 -54.876 44.436 1.00 43.79 114 PHE A CA 1
ATOM 809 C C . PHE A 1 124 ? -68.840 -53.849 45.536 1.00 46.04 114 PHE A C 1
ATOM 810 O O . PHE A 1 124 ? -67.819 -54.025 46.261 1.00 46.61 114 PHE A O 1
ATOM 818 N N . ASN A 1 125 ? -69.649 -52.805 45.714 1.00 48.03 115 ASN A N 1
ATOM 819 C CA . ASN A 1 125 ? -69.359 -51.789 46.762 1.00 51.69 115 ASN A CA 1
ATOM 820 C C . ASN A 1 125 ? -70.050 -52.102 48.108 1.00 53.42 115 ASN A C 1
ATOM 821 O O . ASN A 1 125 ? -70.012 -51.226 49.009 1.00 55.32 115 ASN A O 1
ATOM 826 N N . GLN A 1 126 ? -70.652 -53.287 48.249 1.00 59.57 116 GLN A N 1
ATOM 827 C CA . GLN A 1 126 ? -71.244 -53.849 49.511 1.00 61.34 116 GLN A CA 1
ATOM 828 C C . GLN A 1 126 ? -72.404 -52.966 49.997 1.00 62.85 116 GLN A C 1
ATOM 829 O O . GLN A 1 126 ? -72.319 -52.461 51.134 1.00 66.07 116 GLN A O 1
ATOM 835 N N . GLY A 1 127 ? -73.411 -52.763 49.144 1.00 60.68 117 GLY A N 1
ATOM 836 C CA . GLY A 1 127 ? -74.572 -51.912 49.426 1.00 62.12 117 GLY A CA 1
ATOM 837 C C . GLY A 1 127 ? -74.148 -50.500 49.777 1.00 63.25 117 GLY A C 1
ATOM 838 O O . GLY A 1 127 ? -74.847 -49.869 50.587 1.00 63.55 117 GLY A O 1
ATOM 839 N N . GLY A 1 128 ? -73.043 -50.024 49.203 1.00 58.02 118 GLY A N 1
ATOM 840 C CA . GLY A 1 128 ? -72.623 -48.625 49.327 1.00 58.20 118 GLY A CA 1
ATOM 841 C C . GLY A 1 128 ? -71.684 -48.436 50.492 1.00 57.14 118 GLY A C 1
ATOM 842 O O . GLY A 1 128 ? -71.314 -47.278 50.743 1.00 56.71 118 GLY A O 1
ATOM 843 N N . ARG A 1 129 ? -71.290 -49.502 51.191 1.00 58.35 119 ARG A N 1
ATOM 844 C CA . ARG A 1 129 ? -70.323 -49.380 52.312 1.00 59.01 119 ARG A CA 1
ATOM 845 C C . ARG A 1 129 ? -68.996 -48.802 51.807 1.00 62.56 119 ARG A C 1
ATOM 846 O O . ARG A 1 129 ? -68.487 -47.883 52.466 1.00 63.79 119 ARG A O 1
ATOM 854 N N . LEU A 1 130 ? -68.438 -49.307 50.690 1.00 61.44 120 LEU A N 1
ATOM 855 C CA . LEU A 1 130 ? -67.065 -48.908 50.255 1.00 61.88 120 LEU A CA 1
ATOM 856 C C . LEU A 1 130 ? -67.102 -47.523 49.621 1.00 60.48 120 LEU A C 1
ATOM 857 O O . LEU A 1 130 ? -66.142 -46.744 49.788 1.00 64.20 120 LEU A O 1
ATOM 862 N N . TYR A 1 131 ? -68.160 -47.243 48.878 1.00 55.76 121 TYR A N 1
ATOM 863 C CA . TYR A 1 131 ? -68.358 -45.940 48.201 1.00 56.83 121 TYR A CA 1
ATOM 864 C C . TYR A 1 131 ? -69.789 -45.967 47.711 1.00 53.93 121 TYR A C 1
ATOM 865 O O . TYR A 1 131 ? -70.326 -47.046 47.521 1.00 51.38 121 TYR A O 1
ATOM 874 N N . PRO A 1 132 ? -70.429 -44.810 47.503 1.00 54.37 122 PRO A N 1
ATOM 875 C CA . PRO A 1 132 ? -71.793 -44.793 46.996 1.00 58.20 122 PRO A CA 1
ATOM 876 C C . PRO A 1 132 ? -71.803 -45.266 45.536 1.00 58.53 122 PRO A C 1
ATOM 877 O O . PRO A 1 132 ? -70.792 -45.201 44.884 1.00 58.43 122 PRO A O 1
ATOM 881 N N . ASP A 1 133 ? -72.945 -45.758 45.078 1.00 58.15 123 ASP A N 1
ATOM 882 C CA . ASP A 1 133 ? -73.190 -46.130 43.667 1.00 60.93 123 ASP A CA 1
ATOM 883 C C . ASP A 1 133 ? -72.838 -44.943 42.789 1.00 62.35 123 ASP A C 1
ATOM 884 O O . ASP A 1 133 ? -73.141 -43.833 43.174 1.00 65.70 123 ASP A O 1
ATOM 889 N N . MET A 1 134 ? -72.170 -45.172 41.668 1.00 59.62 124 MET A N 1
ATOM 890 C CA . MET A 1 134 ? -71.866 -44.089 40.703 1.00 58.28 124 MET A CA 1
ATOM 891 C C . MET A 1 134 ? -72.859 -44.183 39.556 1.00 59.36 124 MET A C 1
ATOM 892 O O . MET A 1 134 ? -73.554 -45.218 39.362 1.00 57.82 124 MET A O 1
ATOM 897 N N . ASP A 1 135 ? -72.931 -43.098 38.797 1.00 59.84 125 ASP A N 1
ATOM 898 C CA . ASP A 1 135 ? -73.655 -43.069 37.510 1.00 61.85 125 ASP A CA 1
ATOM 899 C C . ASP A 1 135 ? -72.945 -44.041 36.568 1.00 58.65 125 ASP A C 1
ATOM 900 O O . ASP A 1 135 ? -71.714 -44.070 36.511 1.00 60.75 125 ASP A O 1
ATOM 905 N N . THR A 1 136 ? -73.716 -44.831 35.853 1.00 58.77 126 THR A N 1
ATOM 906 C CA . THR A 1 136 ? -73.224 -45.727 34.784 1.00 59.39 126 THR A CA 1
ATOM 907 C C . THR A 1 136 ? -73.311 -44.945 33.474 1.00 59.45 126 THR A C 1
ATOM 908 O O . THR A 1 136 ? -74.021 -45.421 32.554 1.00 53.40 126 THR A O 1
ATOM 912 N N . ASP A 1 137 ? -72.604 -43.806 33.433 1.00 60.39 127 ASP A N 1
ATOM 913 C CA . ASP A 1 137 ? -72.696 -42.817 32.334 1.00 66.35 127 ASP A CA 1
ATOM 914 C C . ASP A 1 137 ? -71.726 -43.242 31.239 1.00 66.52 127 ASP A C 1
ATOM 915 O O . ASP A 1 137 ? -71.847 -42.740 30.164 1.00 69.67 127 ASP A O 1
ATOM 920 N N . GLY A 1 138 ? -70.812 -44.164 31.508 1.00 64.99 128 GLY A N 1
ATOM 921 C CA . GLY A 1 138 ? -69.843 -44.602 30.495 1.00 62.12 128 GLY A CA 1
ATOM 922 C C . GLY A 1 138 ? -68.749 -43.573 30.321 1.00 61.66 128 GLY A C 1
ATOM 923 O O . GLY A 1 138 ? -68.071 -43.616 29.286 1.00 61.41 128 GLY A O 1
ATOM 924 N N . ARG A 1 139 ? -68.518 -42.711 31.325 1.00 59.74 129 ARG A N 1
ATOM 925 C CA . ARG A 1 139 ? -67.370 -41.781 31.308 1.00 60.53 129 ARG A CA 1
ATOM 926 C C . ARG A 1 139 ? -66.518 -42.024 32.538 1.00 56.88 129 ARG A C 1
ATOM 927 O O . ARG A 1 139 ? -67.044 -42.004 33.637 1.00 58.87 129 ARG A O 1
ATOM 935 N N . ILE A 1 140 ? -65.231 -42.229 32.347 1.00 53.42 130 ILE A N 1
ATOM 936 C CA . ILE A 1 140 ? -64.285 -42.384 33.474 1.00 54.49 130 ILE A CA 1
ATOM 937 C C . ILE A 1 140 ? -63.989 -40.998 34.070 1.00 57.21 130 ILE A C 1
ATOM 938 O O . ILE A 1 140 ? -63.221 -40.244 33.494 1.00 58.15 130 ILE A O 1
ATOM 943 N N . GLY A 1 141 ? -64.588 -40.718 35.226 1.00 60.74 131 GLY A N 1
ATOM 944 C CA . GLY A 1 141 ? -64.528 -39.429 35.920 1.00 62.08 131 GLY A CA 1
ATOM 945 C C . GLY A 1 141 ? -63.832 -39.632 37.248 1.00 65.03 131 GLY A C 1
ATOM 946 O O . GLY A 1 141 ? -63.486 -40.768 37.596 1.00 62.48 131 GLY A O 1
ATOM 947 N N . PRO A 1 142 ? -63.585 -38.541 38.014 1.00 64.59 132 PRO A N 1
ATOM 948 C CA . PRO A 1 142 ? -62.870 -38.652 39.282 1.00 64.59 132 PRO A CA 1
ATOM 949 C C . PRO A 1 142 ? -63.554 -39.628 40.249 1.00 59.87 132 PRO A C 1
ATOM 950 O O . PRO A 1 142 ? -62.850 -40.327 40.965 1.00 63.78 132 PRO A O 1
ATOM 954 N N . ARG A 1 143 ? -64.886 -39.687 40.252 1.00 56.47 133 ARG A N 1
ATOM 955 C CA . ARG A 1 143 ? -65.645 -40.614 41.141 1.00 56.74 133 ARG A CA 1
ATOM 956 C C . ARG A 1 143 ? -65.416 -42.080 40.720 1.00 56.20 133 ARG A C 1
ATOM 957 O O . ARG A 1 143 ? -65.296 -42.939 41.638 1.00 51.78 133 ARG A O 1
ATOM 965 N N . THR A 1 144 ? -65.310 -42.362 39.413 1.00 56.02 134 THR A N 1
ATOM 966 C CA . THR A 1 144 ? -65.077 -43.739 38.908 1.00 52.41 134 THR A CA 1
ATOM 967 C C . THR A 1 144 ? -63.677 -44.129 39.333 1.00 53.18 134 THR A C 1
ATOM 968 O O . THR A 1 144 ? -63.541 -45.234 39.903 1.00 50.42 134 THR A O 1
ATOM 972 N N . LEU A 1 145 ? -62.701 -43.233 39.165 1.00 50.90 135 LEU A N 1
ATOM 973 C CA . LEU A 1 145 ? -61.289 -43.537 39.508 1.00 50.66 135 LEU A CA 1
ATOM 974 C C . LEU A 1 145 ? -61.176 -43.685 41.024 1.00 52.08 135 LEU A C 1
ATOM 975 O O . LEU A 1 145 ? -60.479 -44.609 41.477 1.00 54.09 135 LEU A O 1
ATOM 980 N N . ASN A 1 146 ? -61.841 -42.850 41.805 1.00 55.23 136 ASN A N 1
ATOM 981 C CA . ASN A 1 146 ? -61.786 -43.007 43.279 1.00 58.64 136 ASN A CA 1
ATOM 982 C C . ASN A 1 146 ? -62.414 -44.340 43.690 1.00 56.83 136 ASN A C 1
ATOM 983 O O . ASN A 1 146 ? -61.790 -45.048 44.533 1.00 55.40 136 ASN A O 1
ATOM 988 N N . ALA A 1 147 ? -63.581 -44.694 43.142 1.00 54.12 137 ALA A N 1
ATOM 989 C CA . ALA A 1 147 ? -64.235 -45.988 43.455 1.00 52.76 137 ALA A CA 1
ATOM 990 C C . ALA A 1 147 ? -63.269 -47.137 43.105 1.00 49.58 137 ALA A C 1
ATOM 991 O O . ALA A 1 147 ? -63.020 -48.028 43.952 1.00 55.31 137 ALA A O 1
ATOM 993 N N . LEU A 1 148 ? -62.617 -47.097 41.952 1.00 47.31 138 LEU A N 1
ATOM 994 C CA . LEU A 1 148 ? -61.709 -48.215 41.563 1.00 47.46 138 LEU A CA 1
ATOM 995 C C . LEU A 1 148 ? -60.571 -48.327 42.605 1.00 50.04 138 LEU A C 1
ATOM 996 O O . LEU A 1 148 ? -60.203 -49.470 43.013 1.00 50.16 138 LEU A O 1
ATOM 1001 N N . ARG A 1 149 ? -60.024 -47.203 43.074 1.00 51.49 139 ARG A N 1
ATOM 1002 C CA . ARG A 1 149 ? -58.873 -47.235 44.020 1.00 56.85 139 ARG A CA 1
ATOM 1003 C C . ARG A 1 149 ? -59.324 -47.761 45.380 1.00 54.61 139 ARG A C 1
ATOM 1004 O O . ARG A 1 149 ? -58.587 -48.598 45.960 1.00 52.71 139 ARG A O 1
ATOM 1012 N N . VAL A 1 150 ? -60.509 -47.362 45.838 1.00 53.64 140 VAL A N 1
ATOM 1013 C CA . VAL A 1 150 ? -61.043 -47.842 47.136 1.00 53.75 140 VAL A CA 1
ATOM 1014 C C . VAL A 1 150 ? -61.320 -49.337 47.010 1.00 51.12 140 VAL A C 1
ATOM 1015 O O . VAL A 1 150 ? -60.981 -50.125 47.902 1.00 52.81 140 VAL A O 1
ATOM 1019 N N . TYR A 1 151 ? -61.913 -49.745 45.909 1.00 51.80 141 TYR A N 1
ATOM 1020 C CA . TYR A 1 151 ? -62.225 -51.165 45.690 1.00 49.85 141 TYR A CA 1
ATOM 1021 C C . TYR A 1 151 ? -60.909 -51.952 45.786 1.00 50.89 141 TYR A C 1
ATOM 1022 O O . TYR A 1 151 ? -60.858 -52.995 46.494 1.00 52.96 141 TYR A O 1
ATOM 1031 N N . LEU A 1 152 ? -59.900 -51.511 45.052 1.00 53.14 142 LEU A N 1
ATOM 1032 C CA . LEU A 1 152 ? -58.587 -52.228 44.958 1.00 55.98 142 LEU A CA 1
ATOM 1033 C C . LEU A 1 152 ? -57.880 -52.219 46.338 1.00 58.03 142 LEU A C 1
ATOM 1034 O O . LEU A 1 152 ? -57.331 -53.255 46.721 1.00 57.83 142 LEU A O 1
ATOM 1039 N N . GLU A 1 153 ? -58.000 -51.132 47.092 1.00 59.72 143 GLU A N 1
ATOM 1040 C CA . GLU A 1 153 ? -57.416 -50.997 48.453 1.00 66.38 143 GLU A CA 1
ATOM 1041 C C . GLU A 1 153 ? -58.114 -51.968 49.419 1.00 65.41 143 GLU A C 1
ATOM 1042 O O . GLU A 1 153 ? -57.409 -52.652 50.136 1.00 67.93 143 GLU A O 1
ATOM 1048 N N . LYS A 1 154 ? -59.442 -52.079 49.392 1.00 68.25 144 LYS A N 1
ATOM 1049 C CA . LYS A 1 154 ? -60.193 -52.908 50.368 1.00 66.80 144 LYS A CA 1
ATOM 1050 C C . LYS A 1 154 ? -60.098 -54.375 49.985 1.00 65.71 144 LYS A C 1
ATOM 1051 O O . LYS A 1 154 ? -60.010 -55.203 50.903 1.00 67.02 144 LYS A O 1
ATOM 1057 N N . ARG A 1 155 ? -60.113 -54.726 48.700 1.00 58.17 145 ARG A N 1
ATOM 1058 C CA . ARG A 1 155 ? -60.245 -56.156 48.315 1.00 54.48 145 ARG A CA 1
ATOM 1059 C C . ARG A 1 155 ? -58.910 -56.722 47.848 1.00 52.03 145 ARG A C 1
ATOM 1060 O O . ARG A 1 155 ? -58.823 -57.932 47.609 1.00 54.46 145 ARG A O 1
ATOM 1068 N N . GLY A 1 156 ? -57.927 -55.856 47.665 1.00 55.19 146 GLY A N 1
ATOM 1069 C CA . GLY A 1 156 ? -56.547 -56.222 47.330 1.00 59.55 146 GLY A CA 1
ATOM 1070 C C . GLY A 1 156 ? -56.488 -56.948 46.005 1.00 61.21 146 GLY A C 1
ATOM 1071 O O . GLY A 1 156 ? -57.400 -56.785 45.194 1.00 60.74 146 GLY A O 1
ATOM 1072 N N . LYS A 1 157 ? -55.416 -57.696 45.776 1.00 59.27 147 LYS A N 1
ATOM 1073 C CA . LYS A 1 157 ? -55.150 -58.339 44.478 1.00 61.26 147 LYS A CA 1
ATOM 1074 C C . LYS A 1 157 ? -56.247 -59.361 44.175 1.00 59.46 147 LYS A C 1
ATOM 1075 O O . LYS A 1 157 ? -56.440 -59.609 42.980 1.00 55.04 147 LYS A O 1
ATOM 1081 N N . ASP A 1 158 ? -56.891 -59.973 45.184 1.00 56.19 148 ASP A N 1
ATOM 1082 C CA . ASP A 1 158 ? -58.004 -60.918 44.925 1.00 59.26 148 ASP A CA 1
ATOM 1083 C C . ASP A 1 158 ? -59.156 -60.135 44.309 1.00 53.47 148 ASP A C 1
ATOM 1084 O O . ASP A 1 158 ? -59.789 -60.667 43.390 1.00 49.62 148 ASP A O 1
ATOM 1089 N N . GLY A 1 159 ? -59.386 -58.923 44.817 1.00 52.03 149 GLY A N 1
ATOM 1090 C CA . GLY A 1 159 ? -60.361 -57.961 44.283 1.00 49.11 149 GLY A CA 1
ATOM 1091 C C . GLY A 1 159 ? -60.129 -57.697 42.812 1.00 47.93 149 GLY A C 1
ATOM 1092 O O . GLY A 1 159 ? -61.095 -57.766 42.034 1.00 47.90 149 GLY A O 1
ATOM 1093 N N . GLU A 1 160 ? -58.897 -57.384 42.448 1.00 46.83 150 GLU A N 1
ATOM 1094 C CA . GLU A 1 160 ? -58.474 -57.079 41.074 1.00 47.71 150 GLU A CA 1
ATOM 1095 C C . GLU A 1 160 ? -58.770 -58.318 40.227 1.00 46.36 150 GLU A C 1
ATOM 1096 O O . GLU A 1 160 ? -59.383 -58.207 39.147 1.00 43.46 150 GLU A O 1
ATOM 1102 N N . ARG A 1 161 ? -58.362 -59.495 40.672 1.00 45.16 151 ARG A N 1
ATOM 1103 C CA . ARG A 1 161 ? -58.610 -60.724 39.893 1.00 46.11 151 ARG A CA 1
ATOM 1104 C C . ARG A 1 161 ? -60.125 -60.909 39.677 1.00 43.36 151 ARG A C 1
ATOM 1105 O O . ARG A 1 161 ? -60.499 -61.258 38.563 1.00 46.02 151 ARG A O 1
ATOM 1113 N N . VAL A 1 162 ? -60.951 -60.717 40.710 1.00 40.34 152 VAL A N 1
ATOM 1114 C CA . VAL A 1 162 ? -62.433 -60.920 40.626 1.00 43.29 152 VAL A CA 1
ATOM 1115 C C . VAL A 1 162 ? -62.981 -59.921 39.587 1.00 38.40 152 VAL A C 1
ATOM 1116 O O . VAL A 1 162 ? -63.837 -60.306 38.743 1.00 38.63 152 VAL A O 1
ATOM 1120 N N . LEU A 1 163 ? -62.549 -58.683 39.694 1.00 36.86 153 LEU A N 1
ATOM 1121 C CA . LEU A 1 163 ? -62.986 -57.643 38.739 1.00 39.33 153 LEU A CA 1
ATOM 1122 C C . LEU A 1 163 ? -62.647 -58.019 37.285 1.00 39.22 153 LEU A C 1
ATOM 1123 O O . LEU A 1 163 ? -63.447 -57.802 36.394 1.00 37.59 153 LEU A O 1
ATOM 1128 N N . LEU A 1 164 ? -61.494 -58.600 37.024 1.00 40.33 154 LEU A N 1
ATOM 1129 C CA . LEU A 1 164 ? -61.087 -58.964 35.660 1.00 40.38 154 LEU A CA 1
ATOM 1130 C C . LEU A 1 164 ? -61.930 -60.095 35.129 1.00 42.90 154 LEU A C 1
ATOM 1131 O O . LEU A 1 164 ? -62.297 -60.00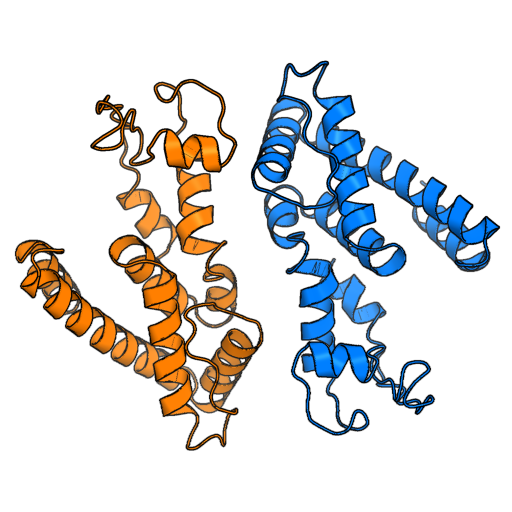1 33.941 1.00 42.18 154 LEU A O 1
ATOM 1136 N N . VAL A 1 165 ? -62.249 -61.078 35.975 1.00 39.15 155 VAL A N 1
ATOM 1137 C CA . VAL A 1 165 ? -63.108 -62.188 35.540 1.00 40.11 155 VAL A CA 1
ATOM 1138 C C . VAL A 1 165 ? -64.476 -61.592 35.220 1.00 40.03 155 VAL A C 1
ATOM 1139 O O . VAL A 1 165 ? -65.036 -61.956 34.228 1.00 39.02 155 VAL A O 1
ATOM 1143 N N . ALA A 1 166 ? -64.997 -60.746 36.101 1.00 42.22 156 ALA A N 1
ATOM 1144 C CA . ALA A 1 166 ? -66.335 -60.141 35.929 1.00 37.09 156 ALA A CA 1
ATOM 1145 C C . ALA A 1 166 ? -66.388 -59.376 34.586 1.00 37.16 156 ALA A C 1
ATOM 1146 O O . ALA A 1 166 ? -67.365 -59.564 33.843 1.00 32.82 156 ALA A O 1
ATOM 1148 N N . LEU A 1 167 ? -65.373 -58.565 34.306 1.00 37.46 157 LEU A N 1
ATOM 11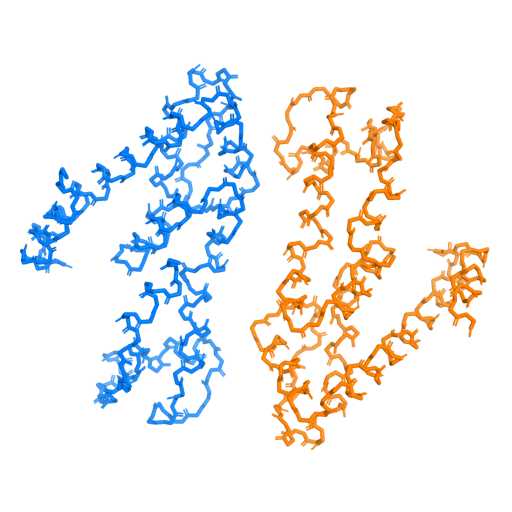49 C CA . LEU A 1 167 ? -65.301 -57.788 33.050 1.00 42.49 157 LEU A CA 1
ATOM 1150 C C . LEU A 1 167 ? -65.309 -58.736 31.862 1.00 39.90 157 LEU A C 1
ATOM 1151 O O . LEU A 1 167 ? -66.015 -58.419 30.905 1.00 39.58 157 LEU A O 1
ATOM 1156 N N . ASN A 1 168 ? -64.570 -59.833 31.929 1.00 39.96 158 ASN A N 1
ATOM 1157 C CA . ASN A 1 168 ? -64.519 -60.873 30.868 1.00 40.37 158 ASN A CA 1
ATOM 1158 C C . ASN A 1 168 ? -65.904 -61.475 30.631 1.00 37.42 158 ASN A C 1
ATOM 1159 O O . ASN A 1 168 ? -66.231 -61.732 29.433 1.00 35.84 158 ASN A O 1
ATOM 1164 N N . CYS A 1 169 ? -66.663 -61.749 31.694 1.00 36.91 159 CYS A N 1
ATOM 1165 C CA . CYS A 1 169 ? -68.049 -62.244 31.560 1.00 37.17 159 CYS A CA 1
ATOM 1166 C C . CYS A 1 169 ? -68.931 -61.244 30.789 1.00 36.62 159 CYS A C 1
ATOM 1167 O O . CYS A 1 169 ? -69.644 -61.680 29.888 1.00 35.53 159 CYS A O 1
ATOM 1170 N N . THR A 1 170 ? -68.854 -59.960 31.088 1.00 38.86 160 THR A N 1
ATOM 1171 C CA . THR A 1 170 ? -69.723 -58.932 30.394 1.00 39.02 160 THR A CA 1
ATOM 1172 C C . THR A 1 170 ? -69.210 -58.732 28.952 1.00 38.81 160 THR A C 1
ATOM 1173 O O . THR A 1 170 ? -70.062 -58.661 28.020 1.00 36.24 160 THR A O 1
ATOM 1177 N N . GLN A 1 171 ? -67.879 -58.819 28.723 1.00 37.46 161 GLN A N 1
ATOM 1178 C CA . GLN A 1 171 ? -67.345 -58.761 27.334 1.00 38.77 161 GLN A CA 1
ATOM 1179 C C . GLN A 1 171 ? -67.918 -59.953 26.519 1.00 39.31 161 GLN A C 1
ATOM 1180 O O . GLN A 1 171 ? -68.388 -59.775 25.386 1.00 37.92 161 GLN A O 1
ATOM 1186 N N . GLY A 1 172 ? -67.850 -61.168 27.063 1.00 36.57 162 GLY A N 1
ATOM 1187 C CA . GLY A 1 172 ? -68.217 -62.382 26.309 1.00 36.28 162 GLY A CA 1
ATOM 1188 C C . GLY A 1 172 ? -69.679 -62.397 25.974 1.00 35.49 162 GLY A C 1
ATOM 1189 O O . GLY A 1 172 ? -70.000 -62.797 24.865 1.00 35.49 162 GLY A O 1
ATOM 1190 N N . GLU A 1 173 ? -70.544 -61.980 26.902 1.00 37.42 163 GLU A N 1
ATOM 1191 C CA . GLU A 1 173 ? -72.020 -61.898 26.646 1.00 39.60 163 GLU A CA 1
ATOM 1192 C C . GLU A 1 173 ? -72.303 -60.829 25.575 1.00 36.94 163 GLU A C 1
ATOM 1193 O O . GLU A 1 173 ? -73.125 -61.091 24.698 1.00 37.43 163 GLU A O 1
ATOM 1199 N N . ARG A 1 174 ? -71.607 -59.703 25.573 1.00 39.40 164 ARG A N 1
ATOM 1200 C CA . ARG A 1 174 ? -71.720 -58.696 24.469 1.00 40.51 164 ARG A CA 1
ATOM 1201 C C . ARG A 1 174 ? -71.236 -59.274 23.133 1.00 40.41 164 ARG A C 1
ATOM 1202 O O . ARG A 1 174 ? -71.919 -59.067 22.144 1.00 38.94 164 ARG A O 1
ATOM 1210 N N . TYR A 1 175 ? -70.143 -60.069 23.100 1.00 38.77 165 TYR A N 1
ATOM 1211 C CA . TYR A 1 175 ? -69.705 -60.710 21.837 1.00 40.66 165 TYR A CA 1
ATOM 1212 C C . TYR A 1 175 ? -70.767 -61.6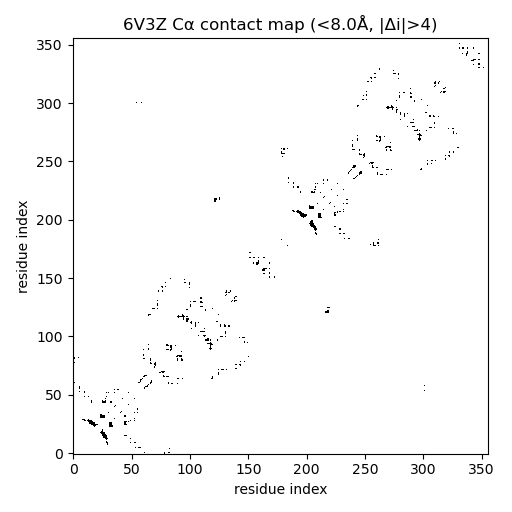92 21.373 1.00 39.61 165 TYR A C 1
ATOM 1213 O O . TYR A 1 175 ? -70.966 -61.839 20.170 1.00 40.45 165 TYR A O 1
ATOM 1222 N N . LEU A 1 176 ? -71.456 -62.340 22.301 1.00 37.71 166 LEU A N 1
ATOM 1223 C CA . LEU A 1 176 ? -72.525 -63.275 21.932 1.00 36.35 166 LEU A CA 1
ATOM 1224 C C . LEU A 1 176 ? -73.600 -62.497 21.159 1.00 39.41 166 LEU A C 1
ATOM 1225 O O . LEU A 1 176 ? -74.028 -62.975 20.116 1.00 39.76 166 LEU A O 1
ATOM 1230 N N . GLU A 1 177 ? -74.082 -61.439 21.774 1.00 40.88 167 GLU A N 1
ATOM 1231 C CA . GLU A 1 177 ? -75.172 -60.616 21.244 1.00 48.70 167 GLU A CA 1
ATOM 1232 C C . GLU A 1 177 ? -74.719 -59.996 19.917 1.00 46.75 167 GLU A C 1
ATOM 1233 O O . GLU A 1 177 ? -75.518 -59.968 18.987 1.00 50.55 167 GLU A O 1
ATOM 1239 N N . LEU A 1 178 ? -73.490 -59.505 19.822 1.00 47.37 168 LEU A N 1
ATOM 1240 C CA . LEU A 1 178 ? -72.949 -58.974 18.540 1.00 51.75 168 LEU A CA 1
ATOM 1241 C C . LEU A 1 178 ? -72.993 -60.080 17.495 1.00 51.96 168 LEU A C 1
ATOM 1242 O O . LEU A 1 178 ? -73.423 -59.795 16.354 1.00 50.25 168 LEU A O 1
ATOM 1247 N N . ALA A 1 179 ? -72.533 -61.288 17.838 1.00 49.94 169 ALA A N 1
ATOM 1248 C CA . ALA A 1 179 ? -72.482 -62.422 16.888 1.00 51.46 169 ALA A CA 1
ATOM 1249 C C . ALA A 1 179 ? -73.905 -62.774 16.446 1.00 51.15 169 ALA A C 1
ATOM 1250 O O . ALA A 1 179 ? -74.086 -63.165 15.303 1.00 52.18 169 ALA A O 1
ATOM 1252 N N . GLU A 1 180 ? -74.888 -62.644 17.318 1.00 50.83 170 GLU A N 1
ATOM 1253 C CA . GLU A 1 180 ? -76.288 -62.995 16.980 1.00 55.38 170 GLU A CA 1
ATOM 1254 C C . GLU A 1 180 ? -76.796 -61.995 15.920 1.00 61.77 170 GLU A C 1
ATOM 1255 O O . GLU A 1 180 ? -77.580 -62.396 15.071 1.00 60.95 170 GLU A O 1
ATOM 1261 N N . LYS A 1 181 ? -76.356 -60.743 15.981 1.00 63.45 171 LYS A N 1
ATOM 1262 C CA . LYS A 1 181 ? -76.802 -59.653 15.084 1.00 66.64 171 LYS A CA 1
ATOM 1263 C C . LYS A 1 181 ? -75.903 -59.594 13.849 1.00 71.52 171 LYS A C 1
ATOM 1264 O O . LYS A 1 181 ? -76.155 -58.735 13.007 1.00 79.63 171 LYS A O 1
ATOM 1270 N N . ARG A 1 182 ? -74.890 -60.457 13.750 1.00 74.04 172 ARG A N 1
ATOM 1271 C CA . ARG A 1 182 ? -73.921 -60.505 12.619 1.00 74.96 172 ARG A CA 1
ATOM 1272 C C . ARG A 1 182 ? -72.966 -59.297 12.644 1.00 75.28 172 ARG A C 1
ATOM 1273 O O . ARG A 1 182 ? -72.425 -59.001 11.574 1.00 69.87 172 ARG A O 1
ATOM 1281 N N . GLU A 1 183 ? -72.731 -58.635 13.784 1.00 72.51 173 GLU A N 1
ATOM 1282 C CA . GLU A 1 183 ? -71.714 -57.544 13.890 1.00 76.02 173 GLU A CA 1
ATOM 1283 C C . GLU A 1 183 ? -70.366 -58.101 14.354 1.00 74.64 173 GLU A C 1
ATOM 1284 O O . GLU A 1 183 ? -69.457 -57.305 14.574 1.00 77.64 173 GLU A O 1
ATOM 1290 N N . ALA A 1 184 ? -70.237 -59.419 14.460 1.00 78.04 174 ALA A N 1
ATOM 1291 C CA . ALA A 1 184 ? -69.012 -60.106 14.924 1.00 71.52 174 ALA A CA 1
ATOM 1292 C C . ALA A 1 184 ? -68.973 -61.507 14.308 1.00 75.30 174 ALA A C 1
ATOM 1293 O O . ALA A 1 184 ? -70.050 -62.157 14.270 1.00 74.69 174 ALA A O 1
ATOM 1295 N N . ASP A 1 185 ? -67.809 -61.964 13.846 1.00 76.74 175 ASP A N 1
ATOM 1296 C CA . ASP A 1 185 ? -67.699 -63.293 13.180 1.00 80.78 175 ASP A CA 1
ATOM 1297 C C . ASP A 1 185 ? -67.718 -64.383 14.252 1.00 75.35 175 ASP A C 1
ATOM 1298 O O . ASP A 1 185 ? -67.137 -64.161 15.344 1.00 69.87 175 ASP A O 1
ATOM 1303 N N . GLU A 1 186 ? -68.357 -65.509 13.946 1.00 69.59 176 GLU A N 1
ATOM 1304 C CA . GLU A 1 186 ? -68.353 -66.712 14.807 1.00 70.08 176 GLU A CA 1
ATOM 1305 C C . GLU A 1 186 ? -66.904 -67.056 15.184 1.00 70.44 176 GLU A C 1
ATOM 1306 O O . GLU A 1 186 ? -66.642 -67.383 16.379 1.00 73.63 176 GLU A O 1
ATOM 1312 N N . SER A 1 187 ? -66.013 -67.027 14.196 1.00 62.89 177 SER A N 1
ATOM 1313 C CA . SER A 1 187 ? -64.621 -67.476 14.365 1.00 61.98 177 SER A CA 1
ATOM 1314 C C . SER A 1 187 ? -63.977 -66.555 15.390 1.00 59.18 177 SER A C 1
ATOM 1315 O O . SER A 1 187 ? -63.225 -67.053 16.264 1.00 61.38 177 SER A O 1
ATOM 1318 N N . PHE A 1 188 ? -64.272 -65.266 15.285 1.00 53.06 178 PHE A N 1
ATOM 1319 C CA . PHE A 1 188 ? -63.713 -64.246 16.203 1.00 54.42 178 PHE A CA 1
ATOM 1320 C C . PHE A 1 188 ? -64.084 -64.642 17.641 1.00 49.15 178 PHE A C 1
ATOM 1321 O O . PHE A 1 188 ? -63.192 -64.609 18.472 1.00 44.86 178 PHE A O 1
ATOM 1329 N N . VAL A 1 189 ? -65.347 -64.969 17.921 1.00 46.79 179 VAL A N 1
ATOM 1330 C CA . VAL A 1 189 ? -65.849 -65.185 19.311 1.00 45.17 179 VAL A CA 1
ATOM 1331 C C . VAL A 1 189 ? -65.308 -66.537 19.792 1.00 43.28 179 VAL A C 1
ATOM 1332 O O . VAL A 1 189 ? -64.910 -66.651 20.927 1.00 39.58 179 VAL A O 1
ATOM 1336 N N . TYR A 1 190 ? -65.320 -67.546 18.958 1.00 44.11 180 TYR A N 1
ATOM 1337 C CA . TYR A 1 190 ? -64.682 -68.828 19.303 1.00 46.91 180 TYR A CA 1
ATOM 1338 C C . TYR A 1 190 ? -63.223 -68.592 19.708 1.00 47.53 180 TYR A C 1
ATOM 1339 O O . TYR A 1 190 ? -62.840 -69.213 20.644 1.00 44.22 180 TYR A O 1
ATOM 1348 N N . GLY A 1 191 ? -62.473 -67.790 18.959 1.00 49.67 181 GLY A N 1
ATOM 1349 C CA . GLY A 1 191 ? -61.033 -67.549 19.191 1.00 49.88 181 GLY A CA 1
ATOM 1350 C C . GLY A 1 191 ? -60.794 -66.762 20.471 1.00 46.69 181 GLY A C 1
ATOM 1351 O O . GLY A 1 191 ? -59.854 -67.120 21.189 1.00 43.19 181 GLY A O 1
ATOM 1352 N N . TRP A 1 192 ? -61.649 -65.765 20.753 1.00 40.72 182 TRP A N 1
ATOM 1353 C CA . TRP A 1 192 ? -61.641 -64.937 21.985 1.00 41.95 182 TRP A CA 1
ATOM 1354 C C . TRP A 1 192 ? -61.878 -65.828 23.215 1.00 38.74 182 TRP A C 1
ATOM 1355 O O . TRP A 1 192 ? -61.165 -65.701 24.199 1.00 39.37 182 TRP A O 1
ATOM 1366 N N . MET A 1 193 ? -62.870 -66.727 23.183 1.00 40.66 183 MET A N 1
ATOM 1367 C CA . MET A 1 193 ? -63.101 -67.682 24.314 1.00 40.89 183 MET A CA 1
ATOM 1368 C C . MET A 1 193 ? -61.903 -68.633 24.462 1.00 42.77 183 MET A C 1
ATOM 1369 O O . MET A 1 193 ? -61.512 -68.924 25.610 1.00 43.22 183 MET A O 1
ATOM 1374 N N . LYS A 1 194 ? -61.395 -69.151 23.354 1.00 43.74 184 LYS A N 1
ATOM 1375 C CA . LYS A 1 194 ? -60.254 -70.093 23.362 1.00 49.61 184 LYS A CA 1
ATOM 1376 C C . LYS A 1 194 ? -59.072 -69.432 24.100 1.00 48.25 184 LYS A C 1
ATOM 1377 O O . LYS A 1 194 ? -58.463 -70.127 24.938 1.00 52.59 184 LYS A O 1
ATOM 1383 N N . GLU A 1 195 ? -58.823 -68.133 23.874 1.00 50.21 185 GLU A N 1
ATOM 1384 C CA . GLU A 1 195 ? -57.732 -67.360 24.522 1.00 55.99 185 GLU A CA 1
ATOM 1385 C C . GLU A 1 195 ? -57.997 -67.285 26.019 1.00 58.65 185 GLU A C 1
ATOM 1386 O O . GLU A 1 195 ? -57.034 -67.036 26.747 1.00 58.44 185 GLU A O 1
ATOM 1392 N N . ARG A 1 196 ? -59.230 -67.499 26.494 1.00 54.72 186 ARG A N 1
ATOM 1393 C CA . ARG A 1 196 ? -59.508 -67.313 27.946 1.00 55.63 186 ARG A CA 1
ATOM 1394 C C . ARG A 1 196 ? -59.633 -68.658 28.672 1.00 58.15 186 ARG A C 1
ATOM 1395 O O . ARG A 1 196 ? -60.064 -68.634 29.807 1.00 59.61 186 ARG A O 1
ATOM 1403 N N . VAL A 1 197 ? -59.275 -69.794 28.073 1.00 53.18 187 VAL A N 1
ATOM 1404 C CA . VAL A 1 197 ? -59.415 -71.127 28.735 1.00 59.10 187 VAL A CA 1
ATOM 1405 C C . VAL A 1 197 ? -58.131 -71.430 29.536 1.00 66.54 187 VAL A C 1
ATOM 1406 O O . VAL A 1 197 ? -57.040 -71.065 29.067 1.00 67.98 187 VAL A O 1
ATOM 1410 N N . LEU A 1 198 ? -58.274 -72.056 30.713 1.00 75.44 188 LEU A N 1
ATOM 1411 C CA . LEU A 1 198 ? -57.187 -72.667 31.538 1.00 81.31 188 LEU A CA 1
ATOM 1412 C C . LEU A 1 198 ? -55.794 -72.252 31.044 1.00 84.69 188 LEU A C 1
ATOM 1413 O O . LEU A 1 198 ? -54.811 -72.960 31.312 1.00 87.24 188 LEU A O 1
ATOM 1418 N N . LYS B 1 20 ? -36.620 -29.714 42.282 1.00 79.69 10 LYS B N 1
ATOM 1419 C CA . LYS B 1 20 ? -36.786 -29.584 40.807 1.00 76.67 10 LYS B CA 1
ATOM 1420 C C . LYS B 1 20 ? -37.558 -30.783 40.260 1.00 74.89 10 LYS B C 1
ATOM 1421 O O . LYS B 1 20 ? -38.492 -30.545 39.516 1.00 76.99 10 LYS B O 1
ATOM 1427 N N . PRO B 1 21 ? -37.213 -32.072 40.530 1.00 74.71 11 PRO B N 1
ATOM 1428 C CA . PRO B 1 21 ? -38.105 -33.189 40.181 1.00 72.75 11 PRO B CA 1
ATOM 1429 C C . PRO B 1 21 ? -39.509 -33.104 40.827 1.00 67.58 11 PRO B C 1
ATOM 1430 O O . PRO B 1 21 ? -39.721 -32.403 41.830 1.00 63.64 11 PRO B O 1
ATOM 1434 N N . LYS B 1 22 ? -40.449 -33.807 40.204 1.00 67.26 12 LYS B N 1
ATOM 1435 C CA . LYS B 1 22 ? -41.911 -33.719 40.459 1.00 66.46 12 LYS B CA 1
ATOM 1436 C C . LYS B 1 22 ? -42.224 -34.154 41.895 1.00 63.38 12 LYS B C 1
ATOM 1437 O O . LYS B 1 22 ? -42.979 -33.461 42.566 1.00 66.53 12 LYS B O 1
ATOM 1443 N N . ASP B 1 23 ? -41.682 -35.280 42.324 1.00 66.28 13 ASP B N 1
ATOM 1444 C CA . ASP B 1 23 ? -41.881 -35.829 43.691 1.00 70.32 13 ASP B CA 1
ATOM 1445 C C . ASP B 1 23 ? -41.457 -34.785 44.724 1.00 70.06 13 ASP B C 1
ATOM 1446 O O . ASP B 1 23 ? -42.214 -34.594 45.708 1.00 67.45 13 ASP B O 1
ATOM 1451 N N . GLU B 1 24 ? -40.325 -34.120 44.504 1.00 69.48 14 GLU B N 1
ATOM 1452 C CA . GLU B 1 24 ? -39.790 -33.111 45.450 1.00 70.04 14 GLU B CA 1
ATOM 1453 C C . GLU B 1 24 ? -40.677 -31.877 45.412 1.00 66.26 14 GLU B C 1
ATOM 1454 O O . GLU B 1 24 ? -40.945 -31.321 46.482 1.0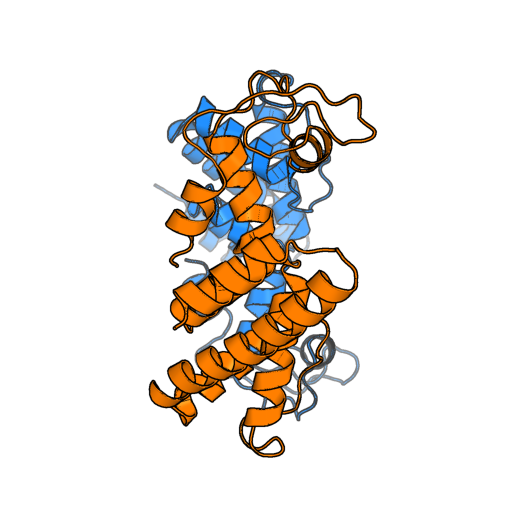0 65.90 14 GLU B O 1
ATOM 1460 N N . ILE B 1 25 ? -41.174 -31.489 44.236 1.00 63.45 15 ILE B N 1
ATOM 1461 C CA . ILE B 1 25 ? -42.132 -30.356 44.149 1.00 59.16 15 ILE B CA 1
ATOM 1462 C C . ILE B 1 25 ? -43.329 -30.670 45.054 1.00 61.71 15 ILE B C 1
ATOM 1463 O O . ILE B 1 25 ? -43.674 -29.787 45.871 1.00 64.25 15 ILE B O 1
ATOM 1468 N N . PHE B 1 26 ? -43.943 -31.858 44.945 1.00 55.73 16 PHE B N 1
ATOM 1469 C CA . PHE B 1 26 ? -45.201 -32.155 45.680 1.00 56.08 16 PHE B CA 1
ATOM 1470 C C . PHE B 1 26 ? -44.889 -32.415 47.164 1.00 60.69 16 PHE B C 1
ATOM 1471 O O . PHE B 1 26 ? -45.697 -32.048 48.027 1.00 60.17 16 PHE B O 1
ATOM 1479 N N . ASP B 1 27 ? -43.724 -32.999 47.433 1.00 64.76 17 ASP B N 1
ATOM 1480 C CA . ASP B 1 27 ? -43.296 -33.394 48.797 1.00 66.98 17 ASP B CA 1
ATOM 1481 C C . ASP B 1 27 ? -42.956 -32.121 49.571 1.00 68.59 17 ASP B C 1
ATOM 1482 O O . ASP B 1 27 ? -43.004 -32.142 50.788 1.00 70.72 17 ASP B O 1
ATOM 1487 N N . GLU B 1 28 ? -42.682 -31.026 48.882 1.00 68.03 18 GLU B N 1
ATOM 1488 C CA . GLU B 1 28 ? -42.387 -29.734 49.528 1.00 72.77 18 GLU B CA 1
ATOM 1489 C C . GLU B 1 28 ? -43.710 -28.999 49.732 1.00 77.53 18 GLU B C 1
ATOM 1490 O O . GLU B 1 28 ? -43.813 -28.257 50.724 1.00 83.05 18 GLU B O 1
ATOM 1496 N N . ILE B 1 29 ? -44.692 -29.173 48.839 1.00 69.72 19 ILE B N 1
ATOM 1497 C CA . ILE B 1 29 ? -46.026 -28.524 49.028 1.00 68.78 19 ILE B CA 1
ATOM 1498 C C . ILE B 1 29 ? -46.730 -29.214 50.214 1.00 68.12 19 ILE B C 1
ATOM 1499 O O . ILE B 1 29 ? -47.237 -28.503 51.085 1.00 63.82 19 ILE B O 1
ATOM 1504 N N . LEU B 1 30 ? -46.822 -30.552 50.186 1.00 67.24 20 LEU B N 1
ATOM 1505 C CA . LEU B 1 30 ? -47.403 -31.367 51.268 1.00 70.78 20 LEU B CA 1
ATOM 1506 C C . LEU B 1 30 ? -46.327 -31.390 52.341 1.00 78.47 20 LEU B C 1
ATOM 1507 O O . LEU B 1 30 ? -45.264 -31.946 52.047 1.00 99.23 20 LEU B O 1
ATOM 1512 N N . GLY B 1 31 ? -46.542 -30.810 53.509 1.00 83.71 21 GLY B N 1
ATOM 1513 C CA . GLY B 1 31 ? -45.475 -30.823 54.532 1.00 86.95 21 GLY B CA 1
ATOM 1514 C C . GLY B 1 31 ? -45.266 -32.222 55.112 1.00 84.51 21 GLY B C 1
ATOM 1515 O O . GLY B 1 31 ? -45.497 -33.247 54.419 1.00 75.35 21 GLY B O 1
ATOM 1516 N N . LYS B 1 32 ? -44.875 -32.259 56.386 1.00 89.30 22 LYS B N 1
ATOM 1517 C CA . LYS B 1 32 ? -44.938 -33.473 57.242 1.00 90.89 22 LYS B CA 1
ATOM 1518 C C . LYS B 1 32 ? -46.215 -33.462 58.106 1.00 84.99 22 LYS B C 1
ATOM 1519 O O . LYS B 1 32 ? -46.411 -34.432 58.847 1.00 83.06 22 LYS B O 1
ATOM 1525 N N . GLU B 1 33 ? -47.042 -32.411 58.038 1.00 80.75 23 GLU B N 1
ATOM 1526 C CA . GLU B 1 33 ? -48.216 -32.214 58.929 1.00 81.90 23 GLU B CA 1
ATOM 1527 C C . GLU B 1 33 ? -49.381 -31.629 58.123 1.00 78.19 23 GLU B C 1
ATOM 1528 O O . GLU B 1 33 ? -49.168 -30.664 57.361 1.00 73.84 23 GLU B O 1
ATOM 1534 N N . GLY B 1 34 ? -50.571 -32.209 58.281 1.00 80.41 24 GLY B N 1
ATOM 1535 C CA . GLY B 1 34 ? -51.803 -31.809 57.564 1.00 81.97 24 GLY B CA 1
ATOM 1536 C C . GLY B 1 34 ? -52.175 -30.367 57.838 1.00 82.41 24 GLY B C 1
ATOM 1537 O O . GLY B 1 34 ? -52.257 -29.572 56.887 1.00 87.49 24 GLY B O 1
ATOM 1538 N N . GLY B 1 35 ? -52.434 -30.059 59.108 1.00 90.78 25 GLY B N 1
ATOM 1539 C CA . GLY B 1 35 ? -52.682 -28.695 59.613 1.00 83.04 25 GLY B CA 1
ATOM 1540 C C . GLY B 1 35 ? -54.067 -28.227 59.255 1.00 75.77 25 GLY B C 1
ATOM 1541 O O . GLY B 1 35 ? -54.182 -27.057 58.829 1.00 76.06 25 GLY B O 1
ATOM 1542 N N . TYR B 1 36 ? -55.081 -29.085 59.442 1.00 71.56 26 TYR B N 1
ATOM 1543 C CA . TYR B 1 36 ? -56.515 -28.730 59.271 1.00 72.20 26 TYR B CA 1
ATOM 1544 C C . TYR B 1 36 ? -56.696 -27.344 59.847 1.00 74.77 26 TYR B C 1
ATOM 1545 O O . TYR B 1 36 ? -56.307 -27.174 60.993 1.00 75.85 26 TYR B O 1
ATOM 1554 N N . VAL B 1 37 ? -57.062 -26.376 59.020 1.00 72.17 27 VAL B N 1
ATOM 1555 C CA . VAL B 1 37 ? -57.409 -25.002 59.467 1.00 78.58 27 VAL B CA 1
ATOM 1556 C C . VAL B 1 37 ? -58.809 -24.744 58.921 1.00 84.20 27 VAL B C 1
ATOM 1557 O O . VAL B 1 37 ? -59.011 -24.970 57.711 1.00 82.37 27 VAL B O 1
ATOM 1561 N N . ASN B 1 38 ? -59.762 -24.363 59.771 1.00 86.10 28 ASN B N 1
ATOM 1562 C CA . ASN B 1 38 ? -61.189 -24.373 59.353 1.00 93.19 28 ASN B CA 1
ATOM 1563 C C . ASN B 1 38 ? -61.545 -22.964 58.919 1.00 98.95 28 ASN B C 1
ATOM 1564 O O . ASN B 1 38 ? -62.148 -22.246 59.742 1.00 105.73 28 ASN B O 1
ATOM 1569 N N . HIS B 1 39 ? -61.194 -22.586 57.689 1.00 100.93 29 HIS B N 1
ATOM 1570 C CA . HIS B 1 39 ? -61.674 -21.298 57.136 1.00 106.47 29 HIS B CA 1
ATOM 1571 C C . HIS B 1 39 ? -63.177 -21.428 56.930 1.00 115.80 29 HIS B C 1
ATOM 1572 O O . HIS B 1 39 ? -63.704 -22.539 56.793 1.00 114.23 29 HIS B O 1
ATOM 1579 N N . PRO B 1 40 ? -63.902 -20.289 57.017 1.00 125.13 30 PRO B N 1
ATOM 1580 C CA . PRO B 1 40 ? -65.361 -20.297 56.961 1.00 130.01 30 PRO B CA 1
ATOM 1581 C C . PRO B 1 40 ? -65.819 -20.291 55.495 1.00 134.13 30 PRO B C 1
ATOM 1582 O O . PRO B 1 40 ? -66.579 -19.423 55.137 1.00 145.51 30 PRO B O 1
ATOM 1586 N N . ASP B 1 41 ? -65.297 -21.216 54.683 1.00 133.40 31 ASP B N 1
ATOM 1587 C CA . ASP B 1 41 ? -65.716 -21.471 53.276 1.00 139.85 31 ASP B CA 1
ATOM 1588 C C . ASP B 1 41 ? -65.270 -20.314 52.367 1.00 147.38 31 ASP B C 1
ATOM 1589 O O . ASP B 1 41 ? -64.639 -20.594 51.321 1.00 151.20 31 ASP B O 1
ATOM 1594 N N . ASP B 1 42 ? -65.562 -19.063 52.744 1.00 150.52 32 ASP B N 1
ATOM 1595 C CA . ASP B 1 42 ? -65.222 -17.828 51.983 1.00 143.21 32 ASP B CA 1
ATOM 1596 C C . ASP B 1 42 ? -63.727 -17.823 51.646 1.00 141.05 32 ASP B C 1
ATOM 1597 O O . ASP B 1 42 ? -63.388 -17.927 50.457 1.00 139.82 32 ASP B O 1
ATOM 1602 N N . LYS B 1 43 ? -62.863 -17.773 52.664 1.00 143.35 33 LYS B N 1
ATOM 1603 C CA . LYS B 1 43 ? -61.388 -17.876 52.506 1.00 138.54 33 LYS B CA 1
ATOM 1604 C C . LYS B 1 43 ? -61.022 -19.354 52.363 1.00 130.82 33 LYS B C 1
ATOM 1605 O O . LYS B 1 43 ? -60.078 -19.777 53.058 1.00 142.28 33 LYS B O 1
ATOM 1611 N N . GLY B 1 44 ? -61.736 -20.105 51.507 1.00 121.39 34 GLY B N 1
ATOM 1612 C CA . GLY B 1 44 ? -61.647 -21.580 51.401 1.00 118.73 34 GLY B CA 1
ATOM 1613 C C . GLY B 1 44 ? -61.897 -22.256 52.744 1.00 118.57 34 GLY B C 1
ATOM 1614 O O . GLY B 1 44 ? -62.644 -21.671 53.569 1.00 133.66 34 GLY B O 1
ATOM 1615 N N . GLY B 1 45 ? -61.278 -23.418 52.998 1.00 109.14 35 GLY B N 1
ATOM 1616 C CA . GLY B 1 45 ? -61.343 -24.124 54.302 1.00 98.96 35 GLY B CA 1
ATOM 1617 C C . GLY B 1 45 ? -62.730 -24.716 54.525 1.00 94.67 35 GLY B C 1
ATOM 1618 O O . GLY B 1 45 ? -63.692 -24.201 53.947 1.00 96.86 35 GLY B O 1
ATOM 1619 N N . PRO B 1 46 ? -62.916 -25.811 55.302 1.00 86.16 36 PRO B N 1
ATOM 1620 C CA . PRO B 1 46 ? -61.840 -26.540 55.988 1.00 85.73 36 PRO B CA 1
ATOM 1621 C C . PRO B 1 46 ? -60.724 -27.061 55.055 1.00 76.60 36 PRO B C 1
ATOM 1622 O O . PRO B 1 46 ? -61.039 -27.719 54.069 1.00 75.87 36 PRO B O 1
ATOM 1626 N N . THR B 1 47 ? -59.458 -26.742 55.356 1.00 72.58 37 THR B N 1
ATOM 1627 C CA . THR B 1 47 ? -58.293 -27.102 54.493 1.00 70.95 37 THR B CA 1
ATOM 1628 C C . THR B 1 47 ? -57.281 -27.963 55.262 1.00 67.60 37 THR B C 1
ATOM 1629 O O . THR B 1 47 ? -56.864 -27.561 56.362 1.00 65.96 37 THR B O 1
ATOM 1633 N N . LYS B 1 48 ? -56.853 -29.068 54.655 1.00 63.67 38 LYS B N 1
ATOM 1634 C CA . LYS B 1 48 ? -55.783 -29.933 55.192 1.00 61.48 38 LYS B CA 1
ATOM 1635 C C . LYS B 1 48 ? -54.835 -30.288 54.054 1.00 62.44 38 LYS B C 1
ATOM 1636 O O . LYS B 1 48 ? -55.320 -30.507 52.942 1.00 62.73 38 LYS B O 1
ATOM 1642 N N . TRP B 1 49 ? -53.536 -30.349 54.339 1.00 64.10 39 TRP B N 1
ATOM 1643 C CA . TRP B 1 49 ? -52.477 -30.707 53.374 1.00 60.81 39 TRP B CA 1
ATOM 1644 C C . TRP B 1 49 ? -52.529 -29.751 52.186 1.00 59.84 39 TRP B C 1
ATOM 1645 O O . TRP B 1 49 ? -52.257 -30.188 51.047 1.00 55.38 39 TRP B O 1
ATOM 1656 N N . GLY B 1 50 ? -52.913 -28.504 52.439 1.00 60.12 40 GLY B N 1
ATOM 1657 C CA . GLY B 1 50 ? -53.105 -27.478 51.404 1.00 59.61 40 GLY B CA 1
ATOM 1658 C C . GLY B 1 50 ? -54.322 -27.745 50.535 1.00 58.98 40 GLY B C 1
ATOM 1659 O O . GLY B 1 50 ? -54.529 -26.988 49.600 1.00 60.00 40 GLY B O 1
ATOM 1660 N N . ILE B 1 51 ? -55.119 -28.771 50.826 1.00 57.28 41 ILE B N 1
ATOM 1661 C CA . ILE B 1 51 ? -56.312 -29.123 49.998 1.00 59.47 41 ILE B CA 1
ATOM 1662 C C . ILE B 1 51 ? -57.532 -28.490 50.666 1.00 62.61 41 ILE B C 1
ATOM 1663 O O . ILE B 1 51 ? -57.743 -28.731 51.866 1.00 62.26 41 ILE B O 1
ATOM 1668 N N . THR B 1 52 ? -58.322 -27.725 49.924 1.00 64.45 42 THR B N 1
ATOM 1669 C CA . THR B 1 52 ? -59.665 -27.280 50.394 1.00 66.81 42 THR B CA 1
ATOM 1670 C C . THR B 1 52 ? -60.658 -28.441 50.277 1.00 67.53 42 THR B C 1
ATOM 1671 O O . THR B 1 52 ? -60.431 -29.380 49.431 1.00 62.74 42 THR B O 1
ATOM 1675 N N . GLU B 1 53 ? -61.707 -28.386 51.104 1.00 70.42 43 GLU B N 1
ATOM 1676 C CA . GLU B 1 53 ? -62.828 -29.360 51.068 1.00 75.03 43 GLU B CA 1
ATOM 1677 C C . GLU B 1 53 ? -63.343 -29.397 49.626 1.00 75.56 43 GLU B C 1
ATOM 1678 O O . GLU B 1 53 ? -63.538 -30.501 49.084 1.00 74.16 43 GLU B O 1
ATOM 1684 N N . LYS B 1 54 ? -63.503 -28.215 49.028 1.00 72.34 44 LYS B N 1
ATOM 1685 C CA . LYS B 1 54 ? -64.065 -28.035 47.672 1.00 78.72 44 LYS B CA 1
ATOM 1686 C C . LYS B 1 54 ? -63.275 -28.912 46.696 1.00 76.23 44 LYS B C 1
ATOM 1687 O O . LYS B 1 54 ? -63.893 -29.700 45.964 1.00 77.33 44 LYS B O 1
ATOM 1693 N N . VAL B 1 55 ? -61.951 -28.804 46.724 1.00 68.16 45 VAL B N 1
ATOM 1694 C CA . VAL B 1 55 ? -61.069 -29.554 45.786 1.00 62.66 45 VAL B CA 1
ATOM 1695 C C . VAL B 1 55 ? -61.151 -31.050 46.135 1.00 61.79 45 VAL B C 1
ATOM 1696 O O . VAL B 1 55 ? -61.298 -31.853 45.231 1.00 65.02 45 VAL B O 1
ATOM 1700 N N . ALA B 1 56 ? -61.073 -31.411 47.410 1.00 62.47 46 ALA B N 1
ATOM 1701 C CA . ALA B 1 56 ? -61.145 -32.821 47.851 1.00 65.62 46 ALA B CA 1
ATOM 1702 C C . ALA B 1 56 ? -62.445 -33.464 47.330 1.00 70.30 46 ALA B C 1
ATOM 1703 O O . ALA B 1 56 ? -62.391 -34.543 46.699 1.00 76.20 46 ALA B O 1
ATOM 1705 N N . ARG B 1 57 ? -63.584 -32.813 47.549 1.00 74.76 47 ARG B N 1
ATOM 1706 C CA . ARG B 1 57 ? -64.888 -33.423 47.188 1.00 79.74 47 ARG B CA 1
ATOM 1707 C C . ARG B 1 57 ? -64.976 -33.486 45.665 1.00 77.51 47 ARG B C 1
ATOM 1708 O O . ARG B 1 57 ? -65.459 -34.514 45.172 1.00 75.50 47 ARG B O 1
ATOM 1716 N N . ALA B 1 58 ? -64.452 -32.476 44.964 1.00 73.98 48 ALA B N 1
ATOM 1717 C CA . ALA B 1 58 ? -64.412 -32.426 43.487 1.00 75.62 48 ALA B CA 1
ATOM 1718 C C . ALA B 1 58 ? -63.524 -33.555 42.953 1.00 78.70 48 ALA B C 1
ATOM 1719 O O . ALA B 1 58 ? -63.614 -33.822 41.734 1.00 82.22 48 ALA B O 1
ATOM 1721 N N . HIS B 1 59 ? -62.746 -34.229 43.817 1.00 75.49 49 HIS B N 1
ATOM 1722 C CA . HIS B 1 59 ? -61.894 -35.386 43.448 1.00 71.87 49 HIS B CA 1
ATOM 1723 C C . HIS B 1 59 ? -62.481 -36.670 44.012 1.00 73.46 49 HIS B C 1
ATOM 1724 O O . HIS B 1 59 ? -61.803 -37.707 43.900 1.00 71.23 49 HIS B O 1
ATOM 1731 N N . GLY B 1 60 ? -63.683 -36.602 44.579 1.00 80.57 50 GLY B N 1
ATOM 1732 C CA . GLY B 1 60 ? -64.453 -37.786 45.020 1.00 84.39 50 GLY B CA 1
ATOM 1733 C C . GLY B 1 60 ? -64.150 -38.227 46.443 1.00 83.30 50 GLY B C 1
ATOM 1734 O O . GLY B 1 60 ? -64.729 -39.268 46.859 1.00 84.57 50 GLY B O 1
ATOM 1735 N N . TYR B 1 61 ? -63.334 -37.479 47.197 1.00 79.45 51 TYR B N 1
ATOM 1736 C CA . TYR B 1 61 ? -63.173 -37.704 48.655 1.00 80.82 51 TYR B CA 1
ATOM 1737 C C . TYR B 1 61 ? -64.476 -37.356 49.407 1.00 88.41 51 TYR B C 1
ATOM 1738 O O . TYR B 1 61 ? -64.951 -36.185 49.295 1.00 86.27 51 TYR B O 1
ATOM 1747 N N . ARG B 1 62 ? -65.002 -38.301 50.206 1.00 90.19 52 ARG B N 1
ATOM 1748 C CA . ARG B 1 62 ? -66.293 -38.124 50.925 1.00 93.58 52 ARG B CA 1
ATOM 1749 C C . ARG B 1 62 ? -66.135 -38.200 52.453 1.00 94.12 52 ARG B C 1
ATOM 1750 O O . ARG B 1 62 ? -67.149 -37.952 53.157 1.00 100.03 52 ARG B O 1
ATOM 1758 N N . GLY B 1 63 ? -64.942 -38.498 52.980 1.00 93.30 53 GLY B N 1
ATOM 1759 C CA . GLY B 1 63 ? -64.689 -38.490 54.440 1.00 89.65 53 GLY B CA 1
ATOM 1760 C C . GLY B 1 63 ? -64.785 -37.095 55.040 1.00 89.24 53 GLY B C 1
ATOM 1761 O O . GLY B 1 63 ? -65.186 -36.162 54.318 1.00 95.79 53 GLY B O 1
ATOM 1762 N N . ASP B 1 64 ? -64.408 -36.935 56.314 1.00 90.14 54 ASP B N 1
ATOM 1763 C CA . ASP B 1 64 ? -64.256 -35.600 56.955 1.00 88.35 54 ASP B CA 1
ATOM 1764 C C . ASP B 1 64 ? -62.911 -35.001 56.536 1.00 84.03 54 ASP B C 1
ATOM 1765 O O . ASP B 1 64 ? -61.927 -35.736 56.555 1.00 91.48 54 ASP B O 1
ATOM 1770 N N . MET B 1 65 ? -62.869 -33.697 56.259 1.00 83.19 55 MET B N 1
ATOM 1771 C CA . MET B 1 65 ? -61.633 -32.975 55.856 1.00 82.33 55 MET B CA 1
ATOM 1772 C C . MET B 1 65 ? -60.565 -33.107 56.946 1.00 79.61 55 MET B C 1
ATOM 1773 O O . MET B 1 65 ? -59.375 -32.992 56.610 1.00 79.74 55 MET B O 1
ATOM 1778 N N . ARG B 1 66 ? -60.968 -33.352 58.190 1.00 73.18 56 ARG B N 1
ATOM 1779 C CA . ARG B 1 66 ? -60.025 -33.517 59.324 1.00 70.89 56 ARG B CA 1
ATOM 1780 C C . ARG B 1 66 ? -59.256 -34.827 59.115 1.00 69.88 56 ARG B C 1
ATOM 1781 O O . ARG B 1 66 ? -58.170 -34.950 59.656 1.00 65.84 56 ARG B O 1
ATOM 1789 N N . ASN B 1 67 ? -59.805 -35.770 58.350 1.00 74.70 57 ASN B N 1
ATOM 1790 C CA . ASN B 1 67 ? -59.232 -37.135 58.200 1.00 78.52 57 ASN B CA 1
ATOM 1791 C C . ASN B 1 67 ? -58.711 -37.359 56.779 1.00 80.24 57 ASN B C 1
ATOM 1792 O O . ASN B 1 67 ? -58.456 -38.542 56.420 1.00 78.30 57 ASN B O 1
ATOM 1797 N N . LEU B 1 68 ? -58.509 -36.290 56.004 1.00 77.50 58 LEU B N 1
ATOM 1798 C CA . LEU B 1 68 ? -57.822 -36.419 54.693 1.00 76.24 58 LEU B CA 1
ATOM 1799 C C . LEU B 1 68 ? -56.403 -36.948 54.921 1.00 70.53 58 LEU B C 1
ATOM 1800 O O . LEU B 1 68 ? -55.637 -36.318 55.660 1.00 64.51 58 LEU B O 1
ATOM 1805 N N . THR B 1 69 ? -56.062 -38.054 54.262 1.00 71.76 59 THR B N 1
ATOM 1806 C CA . THR B 1 69 ? -54.718 -38.654 54.326 1.00 71.75 59 THR B CA 1
ATOM 1807 C C . THR B 1 69 ? -53.762 -37.878 53.412 1.00 76.20 59 THR B C 1
ATOM 1808 O O . THR B 1 69 ? -54.222 -37.364 52.348 1.00 77.75 59 THR B O 1
ATOM 1812 N N . ARG B 1 70 ? -52.477 -37.829 53.775 1.00 76.11 60 ARG B N 1
ATOM 1813 C CA . ARG B 1 70 ? -51.387 -37.306 52.906 1.00 70.13 60 ARG B CA 1
ATOM 1814 C C . ARG B 1 70 ? -51.510 -37.960 51.525 1.00 66.26 60 ARG B C 1
ATOM 1815 O O . ARG B 1 70 ? -51.340 -37.297 50.507 1.00 63.69 60 ARG B O 1
ATOM 1823 N N . GLY B 1 71 ? -51.798 -39.238 51.477 1.00 63.87 61 GLY B N 1
ATOM 1824 C CA . GLY B 1 71 ? -51.749 -39.984 50.207 1.00 68.27 61 GLY B CA 1
ATOM 1825 C C . GLY B 1 71 ? -52.868 -39.556 49.275 1.00 63.29 61 GLY B C 1
ATOM 1826 O O . GLY B 1 71 ? -52.630 -39.498 48.070 1.00 70.09 61 GLY B O 1
ATOM 1827 N N . GLN B 1 72 ? -54.051 -39.294 49.827 1.00 62.23 62 GLN B N 1
ATOM 1828 C CA . GLN B 1 72 ? -55.221 -38.806 49.064 1.00 63.88 62 GLN B CA 1
ATOM 1829 C C . GLN B 1 72 ? -54.827 -37.430 48.533 1.00 62.98 62 GLN B C 1
ATOM 1830 O O . GLN B 1 72 ? -55.177 -37.130 47.383 1.00 64.83 62 GLN B O 1
ATOM 1836 N N . ALA B 1 73 ? -54.141 -36.637 49.366 1.00 58.42 63 ALA B N 1
ATOM 1837 C CA . ALA B 1 73 ? -53.749 -35.250 49.051 1.00 55.32 63 ALA B CA 1
ATOM 1838 C C . ALA B 1 73 ? -52.695 -35.271 47.940 1.00 51.65 63 ALA B C 1
ATOM 1839 O O . ALA B 1 73 ? -52.790 -34.478 46.991 1.00 51.58 63 ALA B O 1
ATOM 1841 N N . LEU B 1 74 ? -51.757 -36.194 47.983 1.00 53.21 64 LEU B N 1
ATOM 1842 C CA . LEU B 1 74 ? -50.739 -36.326 46.938 1.00 54.26 64 LEU B CA 1
ATOM 1843 C C . LEU B 1 74 ? -51.451 -36.746 45.648 1.00 60.21 64 LEU B C 1
ATOM 1844 O O . LEU B 1 74 ? -51.130 -36.159 44.582 1.00 54.79 64 LEU B O 1
ATOM 1849 N N . GLU B 1 75 ? -52.404 -37.677 45.733 1.00 57.75 65 GLU B N 1
ATOM 1850 C CA . GLU B 1 75 ? -53.160 -38.118 44.538 1.00 59.72 65 GLU B CA 1
ATOM 1851 C C . GLU B 1 75 ? -53.854 -36.902 43.915 1.00 52.56 65 GLU B C 1
ATOM 1852 O O . GLU B 1 75 ? -53.886 -36.804 42.705 1.00 55.84 65 GLU B O 1
ATOM 1858 N N . ILE B 1 76 ? -54.396 -36.012 44.727 1.00 51.93 66 ILE B N 1
ATOM 1859 C CA . ILE B 1 76 ? -55.132 -34.816 44.225 1.00 53.90 66 ILE B CA 1
ATOM 1860 C C . ILE B 1 76 ? -54.139 -33.870 43.537 1.00 49.96 66 ILE B C 1
ATOM 1861 O O . ILE B 1 76 ? -54.453 -33.396 42.468 1.00 49.30 66 ILE B O 1
ATOM 1866 N N . LEU B 1 77 ? -52.977 -33.628 44.140 1.00 51.15 67 LEU B N 1
ATOM 1867 C CA . LEU B 1 77 ? -51.913 -32.763 43.559 1.00 50.86 67 LEU B CA 1
ATOM 1868 C C . LEU B 1 77 ? -51.399 -33.337 42.234 1.00 48.31 67 LEU B C 1
ATOM 1869 O O . LEU B 1 77 ? -51.298 -32.564 41.215 1.00 45.42 67 LEU B O 1
ATOM 1874 N N . GLU B 1 78 ? -51.044 -34.625 42.239 1.00 50.45 68 GLU B N 1
ATOM 1875 C CA . GLU B 1 78 ? -50.562 -35.346 41.049 1.00 51.40 68 GLU B CA 1
ATOM 1876 C C . GLU B 1 78 ? -51.621 -35.223 39.941 1.00 50.92 68 GLU B C 1
ATOM 1877 O O . GLU B 1 78 ? -51.208 -35.023 38.761 1.00 44.97 68 GLU B O 1
ATOM 1883 N N . THR B 1 79 ? -52.907 -35.355 40.307 1.00 51.64 69 THR B N 1
ATOM 1884 C CA . THR B 1 79 ? -54.029 -35.254 39.357 1.00 53.82 69 THR B CA 1
ATOM 1885 C C . THR B 1 79 ? -54.047 -33.858 38.734 1.00 50.03 69 THR B C 1
ATOM 1886 O O . THR B 1 79 ? -54.046 -33.762 37.491 1.00 50.12 69 THR B O 1
ATOM 1890 N N . ASP B 1 80 ? -54.085 -32.823 39.546 1.00 50.30 70 ASP B N 1
ATOM 1891 C CA . ASP B 1 80 ? -54.315 -31.442 39.038 1.00 49.51 70 ASP B CA 1
ATOM 1892 C C . ASP B 1 80 ? -53.050 -30.881 38.369 1.00 42.36 70 ASP B C 1
ATOM 1893 O O . ASP B 1 80 ? -53.193 -30.043 37.506 1.00 44.46 70 ASP B O 1
ATOM 1898 N N . TYR B 1 81 ? -51.855 -31.241 38.804 1.00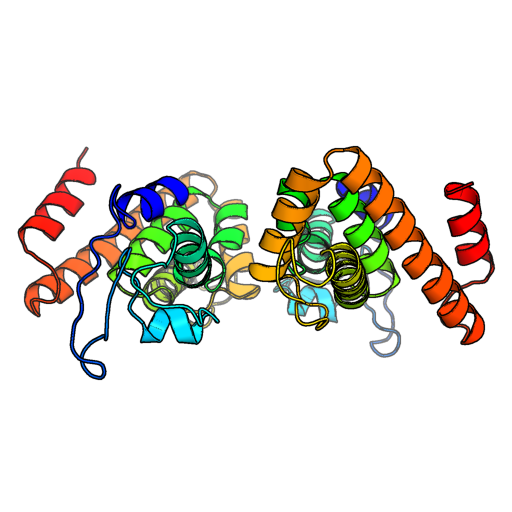 42.95 71 TYR B N 1
ATOM 1899 C CA . TYR B 1 81 ? -50.609 -30.494 38.431 1.00 40.34 71 TYR B CA 1
ATOM 1900 C C . TYR B 1 81 ? -49.607 -31.371 37.689 1.00 42.60 71 TYR B C 1
ATOM 1901 O O . TYR B 1 81 ? -48.546 -30.887 37.353 1.00 42.58 71 TYR B O 1
ATOM 1910 N N . TRP B 1 82 ? -49.936 -32.629 37.367 1.00 40.96 72 TRP B N 1
ATOM 1911 C CA . TRP B 1 82 ? -49.023 -33.501 36.619 1.00 38.93 72 TRP B CA 1
ATOM 1912 C C . TRP B 1 82 ? -49.793 -34.284 35.541 1.00 41.61 72 TRP B C 1
ATOM 1913 O O . TRP B 1 82 ? -49.501 -34.050 34.350 1.00 40.09 72 TRP B O 1
ATOM 1924 N N . TYR B 1 83 ? -50.754 -35.178 35.902 1.00 42.41 73 TYR B N 1
ATOM 1925 C CA . TYR B 1 83 ? -51.497 -36.026 34.912 1.00 38.58 73 TYR B CA 1
ATOM 1926 C C . TYR B 1 83 ? -52.498 -35.188 34.080 1.00 37.56 73 TYR B C 1
ATOM 1927 O O . TYR B 1 83 ? -52.557 -35.303 32.866 1.00 40.89 73 TYR B O 1
ATOM 1936 N N . GLY B 1 84 ? -53.336 -34.444 34.717 1.00 36.92 74 GLY B N 1
ATOM 1937 C CA . GLY B 1 84 ? -54.374 -33.605 34.086 1.00 41.04 74 GLY B CA 1
ATOM 1938 C C . GLY B 1 84 ? -53.777 -32.734 32.963 1.00 43.09 74 GLY B C 1
ATOM 1939 O O . GLY B 1 84 ? -54.227 -32.776 31.822 1.00 41.36 74 GLY B O 1
ATOM 1940 N N . PRO B 1 85 ? -52.688 -31.986 33.245 1.00 42.56 75 PRO B N 1
ATOM 1941 C CA . PRO B 1 85 ? -52.065 -31.125 32.241 1.00 44.72 75 PRO B CA 1
ATOM 1942 C C . PRO B 1 85 ? -51.263 -31.910 31.201 1.00 41.97 75 PRO B C 1
ATOM 1943 O O . PRO B 1 85 ? -50.793 -31.326 30.265 1.00 35.46 75 PRO B O 1
ATOM 1947 N N . ARG B 1 86 ? -51.058 -33.208 31.446 1.00 39.44 76 ARG B N 1
ATOM 1948 C CA . ARG B 1 86 ? -50.288 -34.132 30.577 1.00 40.49 76 ARG B CA 1
ATOM 1949 C C . ARG B 1 86 ? -48.797 -33.787 30.663 1.00 36.16 76 ARG B C 1
ATOM 1950 O O . ARG B 1 86 ? -48.012 -34.139 29.719 1.00 34.29 76 ARG B O 1
ATOM 1958 N N . PHE B 1 87 ? -48.322 -33.317 31.823 1.00 37.82 77 PHE B N 1
ATOM 1959 C CA . PHE B 1 87 ? -46.859 -33.132 32.025 1.00 37.47 77 PHE B CA 1
ATOM 1960 C C . PHE B 1 87 ? -46.153 -34.497 32.119 1.00 39.42 77 PHE B C 1
ATOM 1961 O O . PHE B 1 87 ? -44.946 -34.610 31.792 1.00 38.85 77 PHE B O 1
ATOM 1969 N N . ASP B 1 88 ? -46.872 -35.545 32.517 1.00 42.34 78 ASP B N 1
ATOM 1970 C CA . ASP B 1 88 ? -46.297 -36.937 32.565 1.00 40.59 78 ASP B CA 1
ATOM 1971 C C . ASP B 1 88 ? -45.920 -37.389 31.145 1.00 40.97 78 ASP B C 1
ATOM 1972 O O . ASP B 1 88 ? -44.853 -38.003 30.919 1.00 45.00 78 ASP B O 1
ATOM 1977 N N . ARG B 1 89 ? -46.725 -37.016 30.154 1.00 38.08 79 ARG B N 1
ATOM 1978 C CA . ARG B 1 89 ? -46.466 -37.389 28.750 1.00 39.28 79 ARG B CA 1
ATOM 1979 C C . ARG B 1 89 ? -45.313 -36.510 28.237 1.00 36.87 79 ARG B C 1
ATOM 1980 O O . ARG B 1 89 ? -44.500 -37.007 27.492 1.00 37.99 79 ARG B O 1
ATOM 1988 N N . VAL B 1 90 ? -45.266 -35.228 28.618 1.00 38.13 80 VAL B N 1
ATOM 1989 C CA . VAL B 1 90 ? -44.107 -34.346 28.289 1.00 35.26 80 VAL B CA 1
ATOM 1990 C C . VAL B 1 90 ? -42.835 -35.075 28.812 1.00 36.51 80 VAL B C 1
ATOM 1991 O O . VAL B 1 90 ? -41.831 -35.111 28.089 1.00 38.48 80 VAL B O 1
ATOM 1995 N N . ALA B 1 91 ? -42.872 -35.566 30.041 1.00 39.91 81 ALA B N 1
ATOM 1996 C CA . ALA B 1 91 ? -41.713 -36.181 30.755 1.00 46.61 81 ALA B CA 1
ATOM 1997 C C . ALA B 1 91 ? -41.136 -37.349 29.975 1.00 44.52 81 ALA B C 1
ATOM 1998 O O . ALA B 1 91 ? -39.934 -37.569 30.033 1.00 47.48 81 ALA B O 1
ATOM 2000 N N . LYS B 1 92 ? -41.962 -38.057 29.247 1.00 48.90 82 LYS B N 1
ATOM 2001 C CA . LYS B 1 92 ? -41.485 -39.146 28.379 1.00 50.19 82 LYS B CA 1
ATOM 2002 C C . LYS B 1 92 ? -40.500 -38.553 27.376 1.00 55.15 82 LYS B C 1
ATOM 2003 O O . LYS B 1 92 ? -39.505 -39.255 27.114 1.00 49.93 82 LYS B O 1
ATOM 2009 N N . ALA B 1 93 ? -40.752 -37.328 26.842 1.00 48.34 83 ALA B N 1
ATOM 2010 C CA . ALA B 1 93 ? -39.839 -36.666 25.877 1.00 46.00 83 ALA B CA 1
ATOM 2011 C C . ALA B 1 93 ? -38.713 -35.943 26.629 1.00 46.29 83 ALA B C 1
ATOM 2012 O O . ALA B 1 93 ? -37.548 -35.996 26.193 1.00 45.87 83 ALA B O 1
ATOM 2014 N N . SER B 1 94 ? -39.021 -35.233 27.701 1.00 43.79 84 SER B N 1
ATOM 2015 C CA . SER B 1 94 ? -37.985 -34.490 28.465 1.00 42.68 84 SER B CA 1
ATOM 2016 C C . SER B 1 94 ? -38.405 -34.370 29.910 1.00 44.18 84 SER B C 1
ATOM 2017 O O . SER B 1 94 ? -39.312 -33.541 30.239 1.00 41.86 84 SER B O 1
ATOM 2020 N N . PRO B 1 95 ? -37.790 -35.189 30.802 1.00 43.76 85 PRO B N 1
ATOM 2021 C CA . PRO B 1 95 ? -38.037 -35.091 32.234 1.00 44.94 85 PRO B CA 1
ATOM 2022 C C . PRO B 1 95 ? -37.815 -33.655 32.734 1.00 42.11 85 PRO B C 1
ATOM 2023 O O . PRO B 1 95 ? -38.606 -33.188 33.568 1.00 43.93 85 PRO B O 1
ATOM 2027 N N . ASP B 1 96 ? -36.787 -32.954 32.239 1.00 42.65 86 ASP B N 1
ATOM 2028 C CA . ASP B 1 96 ? -36.445 -31.604 32.759 1.00 41.85 86 ASP B CA 1
ATOM 2029 C C . ASP B 1 96 ? -37.542 -30.584 32.333 1.00 38.62 86 ASP B C 1
ATOM 2030 O O . ASP B 1 96 ? -37.931 -29.739 33.140 1.00 37.45 86 ASP B O 1
ATOM 2035 N N . VAL B 1 97 ? -37.984 -30.616 31.091 1.00 35.90 87 VAL B N 1
ATOM 2036 C CA . VAL B 1 97 ? -39.060 -29.692 30.626 1.00 35.39 87 VAL B CA 1
ATOM 2037 C C . VAL B 1 97 ? -40.338 -29.966 31.416 1.00 33.08 87 VAL B C 1
ATOM 2038 O O . VAL B 1 97 ? -40.983 -29.001 31.891 1.00 34.80 87 VAL B O 1
ATOM 2042 N N . ALA B 1 98 ? -40.693 -31.223 31.619 1.00 36.29 88 ALA B N 1
ATOM 2043 C CA . ALA B 1 98 ? -41.891 -31.586 32.393 1.00 37.03 88 ALA B CA 1
ATOM 2044 C C . ALA B 1 98 ? -41.786 -31.056 33.822 1.00 37.86 88 ALA B C 1
ATOM 2045 O O . ALA B 1 98 ? -42.781 -30.541 34.358 1.00 36.06 88 ALA B O 1
ATOM 2047 N N . ALA B 1 99 ? -40.629 -31.187 34.454 1.00 38.28 89 ALA B N 1
ATOM 2048 C CA . ALA B 1 99 ? -40.452 -30.691 35.842 1.00 40.34 89 ALA B CA 1
ATOM 2049 C C . ALA B 1 99 ? -40.593 -29.167 35.897 1.00 37.45 89 ALA B C 1
ATOM 2050 O O . ALA B 1 99 ? -41.198 -28.661 36.844 1.00 36.58 89 ALA B O 1
ATOM 2052 N N . GLU B 1 100 ? -40.085 -28.460 34.900 1.00 40.86 90 GLU B N 1
ATOM 2053 C CA . GLU B 1 100 ? -40.248 -26.972 34.827 1.00 42.72 90 GLU B CA 1
ATOM 2054 C C . GLU B 1 100 ? -41.714 -26.607 34.667 1.00 38.88 90 GLU B C 1
ATOM 2055 O O . GLU B 1 100 ? -42.199 -25.668 35.342 1.00 40.35 90 GLU B O 1
ATOM 2061 N N . LEU B 1 101 ? -42.418 -27.301 33.790 1.00 37.90 91 LEU B N 1
ATOM 2062 C CA . LEU B 1 101 ? -43.847 -26.995 33.561 1.00 36.60 91 LEU B CA 1
ATOM 2063 C C . LEU B 1 101 ? -44.605 -27.246 34.851 1.00 35.46 91 LEU B C 1
ATOM 2064 O O . LEU B 1 101 ? -45.466 -26.472 35.214 1.00 37.33 91 LEU B O 1
ATOM 2069 N N . CYS B 1 102 ? -44.263 -28.306 35.552 1.00 38.25 92 CYS B N 1
ATOM 2070 C CA . CYS B 1 102 ? -44.988 -28.730 36.753 1.00 40.33 92 CYS B CA 1
ATOM 2071 C C . CYS B 1 102 ? -44.773 -27.649 37.827 1.00 40.59 92 CYS B C 1
ATOM 2072 O O . CYS B 1 102 ? -45.755 -27.143 38.415 1.00 40.13 92 CYS B O 1
ATOM 2075 N N . ASP B 1 103 ? -43.545 -27.199 37.997 1.00 42.54 93 ASP B N 1
ATOM 2076 C CA . ASP B 1 103 ? -43.222 -26.145 38.996 1.00 43.59 93 ASP B CA 1
ATOM 2077 C C . ASP B 1 103 ? -43.986 -24.860 38.645 1.00 40.41 93 ASP B C 1
ATOM 2078 O O . ASP B 1 103 ? -44.590 -24.233 39.529 1.00 38.83 93 ASP B O 1
ATOM 2083 N N . THR B 1 104 ? -43.955 -24.476 37.379 1.00 41.26 94 THR B N 1
ATOM 2084 C CA . THR B 1 104 ? -44.662 -23.263 36.868 1.00 40.83 94 THR B CA 1
ATOM 2085 C C . THR B 1 104 ? -46.163 -23.430 37.099 1.00 40.46 94 THR B C 1
ATOM 2086 O O . THR B 1 104 ? -46.864 -22.488 37.555 1.00 39.76 94 THR B O 1
ATOM 2090 N N . GLY B 1 105 ? -46.684 -24.598 36.757 1.00 42.14 95 GLY B N 1
ATOM 2091 C CA . GLY B 1 105 ? -48.132 -24.826 36.862 1.00 43.50 95 GLY B CA 1
ATOM 2092 C C . GLY B 1 105 ? -48.632 -24.715 38.294 1.00 42.19 95 GLY B C 1
ATOM 2093 O O . GLY B 1 105 ? -49.732 -24.182 38.466 1.00 40.61 95 GLY B O 1
ATOM 2094 N N . VAL B 1 106 ? -47.886 -25.212 39.285 1.00 43.40 96 VAL B N 1
ATOM 2095 C CA . VAL B 1 106 ? -48.360 -25.159 40.702 1.00 47.02 96 VAL B CA 1
ATOM 2096 C C . VAL B 1 106 ? -48.409 -23.692 41.148 1.00 48.61 96 VAL B C 1
ATOM 2097 O O . VAL B 1 106 ? -49.413 -23.394 41.805 1.00 53.48 96 VAL B O 1
ATOM 2101 N N . ASN B 1 107 ? -47.487 -22.819 40.715 1.00 48.17 97 ASN B N 1
ATOM 2102 C CA . ASN B 1 107 ? -47.486 -21.351 41.050 1.00 51.96 97 ASN B CA 1
ATOM 2103 C C . ASN B 1 107 ? -48.460 -20.511 40.197 1.00 54.55 97 ASN B C 1
ATOM 2104 O O . ASN B 1 107 ? -49.129 -19.655 40.762 1.00 54.38 97 ASN B O 1
ATOM 2109 N N . MET B 1 108 ? -48.620 -20.761 38.900 1.00 55.21 98 MET B N 1
ATOM 2110 C CA . MET B 1 108 ? -49.324 -19.829 37.989 1.00 50.49 98 MET B CA 1
ATOM 2111 C C . MET B 1 108 ? -50.517 -20.476 37.294 1.00 53.34 98 MET B C 1
ATOM 2112 O O . MET B 1 108 ? -51.173 -19.740 36.519 1.00 54.78 98 MET B O 1
ATOM 2117 N N . GLY B 1 109 ? -50.708 -21.805 37.392 1.00 47.01 99 GLY B N 1
ATOM 2118 C CA . GLY B 1 109 ? -51.703 -22.501 36.579 1.00 46.07 99 GLY B CA 1
ATOM 2119 C C . GLY B 1 109 ? -51.029 -23.355 35.504 1.00 44.02 99 GLY B C 1
ATOM 2120 O O . GLY B 1 109 ? -50.322 -22.863 34.646 1.00 42.42 99 GLY B O 1
ATOM 2121 N N . PRO B 1 110 ? -51.333 -24.658 35.427 1.00 42.82 100 PRO B N 1
ATOM 2122 C CA . PRO B 1 110 ? -50.721 -25.512 34.415 1.00 41.24 100 PRO B CA 1
ATOM 2123 C C . PRO B 1 110 ? -50.956 -25.058 32.971 1.00 40.03 100 PRO B C 1
ATOM 2124 O O . PRO B 1 110 ? -50.075 -25.278 32.119 1.00 39.69 100 PRO B O 1
ATOM 2128 N N . SER B 1 111 ? -52.079 -24.398 32.663 1.00 41.22 101 SER B N 1
ATOM 2129 C CA . SER B 1 111 ? -52.341 -23.996 31.261 1.00 42.23 101 SER B CA 1
ATOM 2130 C C . SER B 1 111 ? -51.472 -22.760 30.941 1.00 39.36 101 SER B C 1
ATOM 2131 O O . SER B 1 111 ? -51.115 -22.531 29.793 1.00 38.79 101 SER B O 1
ATOM 2134 N N . VAL B 1 112 ? -51.136 -21.976 31.934 1.00 37.22 102 VAL B N 1
ATOM 2135 C CA . VAL B 1 112 ? -50.199 -20.837 31.730 1.00 39.06 102 VAL B CA 1
ATOM 2136 C C . VAL B 1 112 ? -48.826 -21.409 31.342 1.00 39.61 102 VAL B C 1
ATOM 2137 O O . VAL B 1 112 ? -48.169 -20.950 30.387 1.00 37.37 102 VAL B O 1
ATOM 2141 N N . ALA B 1 113 ? -48.431 -22.447 32.036 1.00 35.60 103 ALA B N 1
ATOM 2142 C CA . ALA B 1 113 ? -47.159 -23.132 31.756 1.00 34.73 103 ALA B CA 1
ATOM 2143 C C . ALA B 1 113 ? -47.182 -23.763 30.372 1.00 36.22 103 ALA B C 1
ATOM 2144 O O . ALA B 1 113 ? -46.211 -23.615 29.609 1.00 36.85 103 ALA B O 1
ATOM 2146 N N . ALA B 1 114 ? -48.197 -24.578 30.080 1.00 37.38 104 ALA B N 1
ATOM 2147 C CA . ALA B 1 114 ? -48.387 -25.229 28.768 1.00 37.77 104 ALA B CA 1
ATOM 2148 C C . ALA B 1 114 ? -48.396 -24.224 27.602 1.00 36.07 104 ALA B C 1
ATOM 2149 O O . ALA B 1 114 ? -47.816 -24.501 26.550 1.00 35.64 104 ALA B O 1
ATOM 2151 N N . LYS B 1 115 ? -48.997 -23.078 27.773 1.00 35.47 105 LYS B N 1
ATOM 2152 C CA . LYS B 1 115 ? -49.020 -22.035 26.696 1.00 37.26 105 LYS B CA 1
ATOM 2153 C C . LYS B 1 115 ? -47.624 -21.489 26.412 1.00 34.11 105 LYS B C 1
ATOM 2154 O O . LYS B 1 115 ? -47.313 -21.290 25.252 1.00 34.02 105 LYS B O 1
ATOM 2160 N N . MET B 1 116 ? -46.791 -21.353 27.432 1.00 35.11 106 MET B N 1
ATOM 2161 C CA . MET B 1 116 ? -45.401 -20.878 27.251 1.00 34.90 106 MET B CA 1
ATOM 2162 C C . MET B 1 116 ? -44.647 -21.895 26.391 1.00 33.63 106 MET B C 1
ATOM 2163 O O . MET B 1 116 ? -43.900 -21.536 25.482 1.00 32.82 106 MET B O 1
ATOM 2168 N N . LEU B 1 117 ? -44.778 -23.190 26.674 1.00 31.98 107 LEU B N 1
ATOM 2169 C CA . LEU B 1 117 ? -44.153 -24.218 25.845 1.00 30.76 107 LEU B CA 1
ATOM 2170 C C . LEU B 1 117 ? -44.582 -24.096 24.384 1.00 31.60 107 LEU B C 1
ATOM 2171 O O . LEU B 1 117 ? -43.735 -24.244 23.489 1.00 31.75 107 LEU B O 1
ATOM 2176 N N . GLN B 1 118 ? -45.879 -23.866 24.139 1.00 31.92 108 GLN B N 1
ATOM 2177 C CA . GLN B 1 118 ? -46.424 -23.826 22.770 1.00 33.08 108 GLN B CA 1
ATOM 2178 C C . GLN B 1 118 ? -45.822 -22.612 22.056 1.00 33.19 108 GLN B C 1
ATOM 2179 O O . GLN B 1 118 ? -45.457 -22.736 20.878 1.00 36.58 108 GLN B O 1
ATOM 2185 N N . ARG B 1 119 ? -45.741 -21.484 22.739 1.00 34.39 109 ARG B N 1
ATOM 2186 C CA . ARG B 1 119 ? -45.197 -20.264 22.104 1.00 34.67 109 ARG B CA 1
ATOM 2187 C C . ARG B 1 119 ? -43.757 -20.578 21.656 1.00 34.02 109 ARG B C 1
ATOM 2188 O O . ARG B 1 119 ? -43.359 -20.168 20.574 1.00 36.00 109 ARG B O 1
ATOM 2196 N N . TRP B 1 120 ? -42.926 -21.098 22.553 1.00 32.05 110 TRP B N 1
ATOM 2197 C CA . TRP B 1 120 ? -41.498 -21.384 22.219 1.00 32.06 110 TRP B CA 1
ATOM 2198 C C . TRP B 1 120 ? -41.373 -22.425 21.108 1.00 33.47 110 TRP B C 1
ATOM 2199 O O . TRP B 1 120 ? -40.519 -22.259 20.216 1.00 32.44 110 TRP B O 1
ATOM 2210 N N . LEU B 1 121 ? -42.172 -23.509 21.151 1.00 33.11 111 LEU B N 1
ATOM 2211 C CA . LEU B 1 121 ? -42.042 -24.535 20.101 1.00 33.83 111 LEU B CA 1
ATOM 2212 C C . LEU B 1 121 ? -42.416 -23.954 18.734 1.00 36.01 111 LEU B C 1
ATOM 2213 O O . LEU B 1 121 ? -41.826 -24.322 17.740 1.00 38.11 111 LEU B O 1
ATOM 2218 N N . ASN B 1 122 ? -43.330 -23.006 18.713 1.00 35.80 112 ASN B N 1
ATOM 2219 C CA . ASN B 1 122 ? -43.752 -22.317 17.463 1.00 38.03 112 ASN B CA 1
ATOM 2220 C C . ASN B 1 122 ? -42.624 -21.433 16.990 1.00 39.06 112 ASN B C 1
ATOM 2221 O O . ASN B 1 122 ? -42.324 -21.521 15.854 1.00 40.52 112 ASN B O 1
ATOM 2226 N N . VAL B 1 123 ? -41.942 -20.699 17.864 1.00 39.35 113 VAL B N 1
ATOM 2227 C CA . VAL B 1 123 ? -40.863 -19.786 17.382 1.00 39.56 113 VAL B CA 1
ATOM 2228 C C . VAL B 1 123 ? -39.704 -20.641 16.852 1.00 43.30 113 VAL B C 1
ATOM 2229 O O . VAL B 1 123 ? -39.029 -20.197 15.958 1.00 45.18 113 VAL B O 1
ATOM 2233 N N . PHE B 1 124 ? -39.445 -21.797 17.448 1.00 39.53 114 PHE B N 1
ATOM 2234 C CA . PHE B 1 124 ? -38.256 -22.638 17.160 1.00 41.77 114 PHE B CA 1
ATOM 2235 C C . PHE B 1 124 ? -38.552 -23.687 16.086 1.00 42.54 114 PHE B C 1
ATOM 2236 O O . PHE B 1 124 ? -37.746 -24.646 15.926 1.00 45.45 114 PHE B O 1
ATOM 2244 N N . ASN B 1 125 ? -39.649 -23.562 15.351 1.00 47.21 115 ASN B N 1
ATOM 2245 C CA . ASN B 1 125 ? -39.976 -24.590 14.319 1.00 51.43 115 ASN B CA 1
ATOM 2246 C C . ASN B 1 125 ? -39.415 -24.206 12.941 1.00 54.48 115 ASN B C 1
ATOM 2247 O O . ASN B 1 125 ? -39.692 -24.961 11.984 1.00 51.46 115 ASN B O 1
ATOM 2252 N N . GLN B 1 126 ? -38.644 -23.108 12.862 1.00 57.99 116 GLN B N 1
ATOM 2253 C CA . GLN B 1 126 ? -37.860 -22.644 11.675 1.00 58.05 116 GLN B CA 1
ATOM 2254 C C . GLN B 1 126 ? -38.824 -22.280 10.537 1.00 58.49 116 GLN B C 1
ATOM 2255 O O . GLN B 1 126 ? -38.703 -22.850 9.442 1.00 59.71 116 GLN B O 1
ATOM 2261 N N . GLY B 1 127 ? -39.726 -21.334 10.799 1.00 59.65 117 GLY B N 1
ATOM 2262 C CA . GLY B 1 127 ? -40.764 -20.889 9.858 1.00 58.34 117 GLY B CA 1
ATOM 2263 C C . GLY B 1 127 ? -41.602 -22.067 9.393 1.00 59.35 117 GLY B C 1
ATOM 2264 O O . GLY B 1 127 ? -42.065 -22.024 8.257 1.00 60.68 117 GLY B O 1
ATOM 2265 N N . GLY B 1 128 ? -41.824 -23.073 10.253 1.00 54.07 118 GLY B N 1
ATOM 2266 C CA . GLY B 1 128 ? -42.751 -24.168 9.967 1.00 52.99 118 GLY B CA 1
ATOM 2267 C C . GLY B 1 128 ? -42.043 -25.343 9.336 1.00 51.58 118 GLY B C 1
ATOM 2268 O O . GLY B 1 128 ? -42.720 -26.310 9.041 1.00 50.85 118 GLY B O 1
ATOM 2269 N N . ARG B 1 129 ? -40.731 -25.279 9.144 1.00 51.13 119 ARG B N 1
ATOM 2270 C CA . ARG B 1 129 ? -39.951 -26.394 8.556 1.00 54.12 119 ARG B CA 1
ATOM 2271 C C . ARG B 1 129 ? -40.097 -27.662 9.404 1.00 57.07 119 ARG B C 1
ATOM 2272 O O . ARG B 1 129 ? -40.357 -28.709 8.807 1.00 56.78 119 ARG B O 1
ATOM 2280 N N . LEU B 1 130 ? -39.922 -27.599 10.738 1.00 55.69 120 LEU B N 1
ATOM 2281 C CA . LEU B 1 130 ? -39.921 -28.828 11.604 1.00 53.46 120 LEU B CA 1
ATOM 2282 C C . LEU B 1 130 ? -41.355 -29.338 11.769 1.00 48.66 120 LEU B C 1
ATOM 2283 O O . LEU B 1 130 ? -41.537 -30.528 11.807 1.00 50.72 120 LEU B O 1
ATOM 2288 N N . TYR B 1 131 ? -42.326 -28.438 11.903 1.00 48.58 121 TYR B N 1
ATOM 2289 C CA . TYR B 1 131 ? -43.755 -28.754 12.106 1.00 48.12 121 TYR B CA 1
ATOM 2290 C C . TYR B 1 131 ? -44.507 -27.449 11.952 1.00 46.85 121 TYR B C 1
ATOM 2291 O O . TYR B 1 131 ? -43.940 -26.385 12.160 1.00 46.22 121 TYR B O 1
ATOM 2300 N N . PRO B 1 132 ? -45.797 -27.484 11.600 1.00 52.62 122 PRO B N 1
ATOM 2301 C CA . PRO B 1 132 ? -46.584 -26.251 11.486 1.00 53.49 122 PRO B CA 1
ATOM 2302 C C . PRO B 1 132 ? -46.797 -25.634 12.879 1.00 51.02 122 PRO B C 1
ATOM 2303 O O . PRO B 1 132 ? -46.725 -26.354 13.858 1.00 48.93 122 PRO B O 1
ATOM 2307 N N . ASP B 1 133 ? -47.007 -24.316 12.941 1.00 49.06 123 ASP B N 1
ATOM 2308 C CA . ASP B 1 133 ? -47.422 -23.591 14.164 1.00 48.94 123 ASP B CA 1
ATOM 2309 C C . ASP B 1 133 ? -48.602 -24.310 14.812 1.00 49.63 123 ASP B C 1
ATOM 2310 O O . ASP B 1 133 ? -49.503 -24.738 14.101 1.00 51.52 123 ASP B O 1
ATOM 2315 N N . MET B 1 134 ? -48.573 -24.507 16.131 1.00 51.52 124 MET B N 1
ATOM 2316 C CA . MET B 1 134 ? -49.720 -25.105 16.868 1.00 47.44 124 MET B CA 1
ATOM 2317 C C . MET B 1 134 ? -50.509 -23.967 17.499 1.00 46.82 124 MET B C 1
ATOM 2318 O O . MET B 1 134 ? -49.970 -22.834 17.706 1.00 42.02 124 MET B O 1
ATOM 2323 N N . ASP B 1 135 ? -51.723 -24.279 17.872 1.00 48.69 125 ASP B N 1
ATOM 2324 C CA . ASP B 1 135 ? -52.579 -23.426 18.725 1.00 52.70 125 ASP B CA 1
ATOM 2325 C C . ASP B 1 135 ? -51.892 -23.211 20.071 1.00 49.39 125 ASP B C 1
ATOM 2326 O O . ASP B 1 135 ? -51.368 -24.186 20.663 1.00 45.07 125 ASP B O 1
ATOM 2331 N N . THR B 1 136 ? -51.819 -21.968 20.507 1.00 44.95 126 THR B N 1
ATOM 2332 C CA . THR B 1 136 ? -51.234 -21.616 21.817 1.00 44.23 126 THR B CA 1
ATOM 2333 C C . THR B 1 136 ? -52.405 -21.530 22.791 1.00 45.42 126 THR B C 1
ATOM 2334 O O . THR B 1 136 ? -52.554 -20.470 23.406 1.00 44.53 126 THR B O 1
ATOM 2338 N N . ASP B 1 137 ? -53.141 -22.631 22.948 1.00 47.15 127 ASP B N 1
ATOM 2339 C CA . ASP B 1 137 ? -54.396 -22.668 23.738 1.00 51.00 127 ASP B CA 1
ATOM 2340 C C . ASP B 1 137 ? -54.053 -23.005 25.194 1.00 50.82 127 ASP B C 1
ATOM 2341 O O . ASP B 1 137 ? -54.919 -22.891 26.017 1.00 51.24 127 ASP B O 1
ATOM 2346 N N . GLY B 1 138 ? -52.834 -23.446 25.495 1.00 42.22 128 GLY B N 1
ATOM 2347 C CA . GLY B 1 138 ? -52.494 -23.814 26.880 1.00 42.00 128 GLY B CA 1
ATOM 2348 C C . GLY B 1 138 ? -52.991 -25.215 27.228 1.00 39.44 128 GLY B C 1
ATOM 2349 O O . GLY B 1 138 ? -53.117 -25.556 28.372 1.00 41.24 128 GLY B O 1
ATOM 2350 N N . ARG B 1 139 ? -53.276 -26.032 26.247 1.00 41.40 129 ARG B N 1
ATOM 2351 C CA . ARG B 1 139 ? -53.684 -27.450 26.509 1.00 44.34 129 ARG B CA 1
ATOM 2352 C C . ARG B 1 139 ? -52.714 -28.372 25.791 1.00 40.08 129 ARG B C 1
ATOM 2353 O O . ARG B 1 139 ? -52.527 -28.222 24.554 1.00 37.14 129 ARG B O 1
ATOM 2361 N N . ILE B 1 140 ? -52.055 -29.253 26.522 1.00 40.28 130 ILE B N 1
ATOM 2362 C CA . ILE B 1 140 ? -51.058 -30.144 25.871 1.00 39.09 130 ILE B CA 1
ATOM 2363 C C . ILE B 1 140 ? -51.806 -31.270 25.155 1.00 41.92 130 ILE B C 1
ATOM 2364 O O . ILE B 1 140 ? -52.379 -32.129 25.853 1.00 49.16 130 ILE B O 1
ATOM 2369 N N . GLY B 1 141 ? -51.733 -31.300 23.844 1.00 43.22 131 GLY B N 1
ATOM 2370 C CA . GLY B 1 141 ? -52.410 -32.317 23.021 1.00 44.20 131 GLY B CA 1
ATOM 2371 C C . GLY B 1 141 ? -51.397 -33.156 22.282 1.00 43.05 131 GLY B C 1
ATOM 2372 O O . GLY B 1 141 ? -50.183 -32.893 22.364 1.00 44.08 131 GLY B O 1
ATOM 2373 N N . PRO B 1 142 ? -51.860 -34.154 21.496 1.00 45.15 132 PRO B N 1
ATOM 2374 C CA . PRO B 1 142 ? -50.951 -34.976 20.711 1.00 48.90 132 PRO B CA 1
ATOM 2375 C C . PRO B 1 142 ? -50.056 -34.148 19.757 1.00 48.35 132 PRO B C 1
ATOM 2376 O O . PRO B 1 142 ? -48.901 -34.511 19.626 1.00 52.85 132 PRO B O 1
ATOM 2380 N N . ARG B 1 143 ? -50.558 -33.085 19.141 1.00 47.06 133 ARG B N 1
ATOM 2381 C CA . ARG B 1 143 ? -49.720 -32.230 18.259 1.00 50.17 133 ARG B CA 1
ATOM 2382 C C . ARG B 1 143 ? -48.642 -31.462 19.066 1.00 44.19 133 ARG B C 1
ATOM 2383 O O . ARG B 1 143 ? -47.509 -31.317 18.517 1.00 44.96 133 ARG B O 1
ATOM 2391 N N . THR B 1 144 ? -48.920 -31.019 20.306 1.00 38.97 134 THR B N 1
ATOM 2392 C CA . THR B 1 144 ? -47.889 -30.343 21.129 1.00 39.31 134 THR B CA 1
ATOM 2393 C C . THR B 1 144 ? -46.796 -31.371 21.453 1.00 39.85 134 THR B C 1
ATOM 2394 O O . THR B 1 144 ? -45.627 -31.083 21.228 1.00 35.39 134 THR B O 1
ATOM 2398 N N . LEU B 1 145 ? -47.175 -32.580 21.864 1.00 38.13 135 LEU B N 1
ATOM 2399 C CA . LEU B 1 145 ? -46.160 -33.630 22.208 1.00 37.63 135 LEU B CA 1
ATOM 2400 C C . LEU B 1 145 ? -45.424 -34.056 20.934 1.00 38.60 135 LEU B C 1
ATOM 2401 O O . LEU B 1 145 ? -44.223 -34.268 20.980 1.00 43.22 135 LEU B O 1
ATOM 2406 N N . ASN B 1 146 ? -46.095 -34.194 19.780 1.00 41.51 136 ASN B N 1
ATOM 2407 C CA . ASN B 1 146 ? -45.353 -34.498 18.538 1.00 43.84 136 ASN B CA 1
ATOM 2408 C C . ASN B 1 146 ? -44.324 -33.386 18.221 1.00 41.37 136 ASN B C 1
ATOM 2409 O O . ASN B 1 146 ? -43.156 -33.699 17.884 1.00 39.89 136 ASN B O 1
ATOM 2414 N N . ALA B 1 147 ? -44.722 -32.125 18.287 1.00 39.99 137 ALA B N 1
ATOM 2415 C CA . ALA B 1 147 ? -43.817 -30.966 18.042 1.00 39.51 137 ALA B CA 1
ATOM 2416 C C . ALA B 1 147 ? -42.629 -31.042 19.023 1.00 40.31 137 ALA B C 1
ATOM 2417 O O . ALA B 1 147 ? -41.433 -30.953 18.582 1.00 45.23 137 ALA B O 1
ATOM 2419 N N . LEU B 1 148 ? -42.874 -31.338 20.311 1.00 38.68 138 LEU B N 1
ATOM 2420 C CA . LEU B 1 148 ? -41.751 -31.414 21.273 1.00 42.19 138 LEU B CA 1
ATOM 2421 C C . LEU B 1 148 ? -40.749 -32.502 20.802 1.00 41.62 138 LEU B C 1
ATOM 2422 O O . LEU B 1 148 ? -39.496 -32.307 20.871 1.00 41.73 138 LEU B O 1
ATOM 2427 N N . ARG B 1 149 ? -41.253 -33.667 20.377 1.00 43.15 139 ARG B N 1
ATOM 2428 C CA . ARG B 1 149 ? -40.376 -34.823 20.007 1.00 43.68 139 ARG B CA 1
ATOM 2429 C C . ARG B 1 149 ? -39.565 -34.495 18.747 1.00 43.22 139 ARG B C 1
ATOM 2430 O O . ARG B 1 149 ? -38.356 -34.808 18.718 1.00 43.60 139 ARG B O 1
ATOM 2438 N N . VAL B 1 150 ? -40.176 -33.839 17.765 1.00 41.16 140 VAL B N 1
ATOM 2439 C CA . VAL B 1 150 ? -39.481 -33.441 16.513 1.00 42.81 140 VAL B CA 1
ATOM 2440 C C . VAL B 1 150 ? -38.411 -32.400 16.877 1.00 41.15 140 VAL B C 1
ATOM 2441 O O . VAL B 1 150 ? -37.293 -32.488 16.410 1.00 44.46 140 VAL B O 1
ATOM 2445 N N . TYR B 1 151 ? -38.755 -31.417 17.684 1.00 39.03 141 TYR B N 1
ATOM 2446 C CA . TYR B 1 151 ? -37.821 -30.365 18.100 1.00 36.04 141 TYR B CA 1
ATOM 2447 C C . TYR B 1 151 ? -36.609 -31.053 18.755 1.00 38.41 141 TYR B C 1
ATOM 2448 O O . TYR B 1 151 ? -35.469 -30.704 18.417 1.00 40.89 141 TYR B O 1
ATOM 2457 N N . LEU B 1 152 ? -36.866 -31.953 19.682 1.00 38.33 142 LEU B N 1
ATOM 2458 C CA . LEU B 1 152 ? -35.780 -32.602 20.485 1.00 44.01 142 LEU B CA 1
ATOM 2459 C C . LEU B 1 152 ? -34.946 -33.510 19.581 1.00 48.48 142 LEU B C 1
ATOM 2460 O O . LEU B 1 152 ? -33.693 -33.582 19.788 1.00 51.43 142 LEU B O 1
ATOM 2465 N N . GLU B 1 153 ? -35.560 -34.125 18.574 1.00 54.89 143 GLU B N 1
ATOM 2466 C CA . GLU B 1 153 ? -34.816 -34.993 17.619 1.00 64.31 143 GLU B CA 1
ATOM 2467 C C . GLU B 1 153 ? -33.949 -34.107 16.709 1.00 63.96 143 GLU B C 1
ATOM 2468 O O . GLU B 1 153 ? -32.785 -34.471 16.528 1.00 62.87 143 GLU B O 1
ATOM 2474 N N . LYS B 1 154 ? -34.437 -32.961 16.232 1.00 62.87 144 LYS B N 1
ATOM 2475 C CA . LYS B 1 154 ? -33.662 -32.087 15.313 1.00 66.43 144 LYS B CA 1
ATOM 2476 C C . LYS B 1 154 ? -32.555 -31.359 16.071 1.00 61.55 144 LYS B C 1
ATOM 2477 O O . LYS B 1 154 ? -31.478 -31.257 15.521 1.00 62.04 144 LYS B O 1
ATOM 2483 N N . ARG B 1 155 ? -32.792 -30.867 17.275 1.00 56.05 145 ARG B N 1
ATOM 2484 C CA . ARG B 1 155 ? -31.838 -29.930 17.924 1.00 54.75 145 ARG B CA 1
ATOM 2485 C C . ARG B 1 155 ? -31.108 -30.621 19.061 1.00 53.81 145 ARG B C 1
ATOM 2486 O O . ARG B 1 155 ? -30.170 -30.019 19.617 1.00 56.13 145 ARG B O 1
ATOM 2494 N N . GLY B 1 156 ? -31.527 -31.824 19.437 1.00 57.51 146 GLY B N 1
ATOM 2495 C CA . GLY B 1 156 ? -30.708 -32.688 20.315 1.00 55.41 146 GLY B CA 1
ATOM 2496 C C . GLY B 1 156 ? -30.724 -32.174 21.734 1.00 56.82 146 GLY B C 1
ATOM 2497 O O . GLY B 1 156 ? -31.647 -31.377 22.111 1.00 47.84 146 GLY B O 1
ATOM 2498 N N . LYS B 1 157 ? -29.769 -32.608 22.539 1.00 53.87 147 LYS B N 1
ATOM 2499 C CA . LYS B 1 157 ? -29.683 -32.185 23.966 1.00 57.74 147 LYS B CA 1
ATOM 2500 C C . LYS B 1 157 ? -29.463 -30.673 24.058 1.00 52.46 147 LYS B C 1
ATOM 2501 O O . LYS B 1 157 ? -29.850 -30.100 25.119 1.00 46.75 147 LYS B O 1
ATOM 2507 N N . ASP B 1 158 ? -28.775 -30.051 23.083 1.00 52.14 148 ASP B N 1
ATOM 2508 C CA . ASP B 1 158 ? -28.603 -28.580 23.112 1.00 55.74 148 ASP B CA 1
ATOM 2509 C C . ASP B 1 158 ? -29.985 -27.952 22.972 1.00 52.36 148 ASP B C 1
ATOM 2510 O O . ASP B 1 158 ? -30.187 -26.897 23.527 1.00 50.72 148 ASP B O 1
ATOM 2515 N N . GLY B 1 159 ? -30.862 -28.596 22.215 1.00 49.47 149 GLY B N 1
ATOM 2516 C CA . GLY B 1 159 ? -32.242 -28.144 22.020 1.00 50.22 149 GLY B CA 1
ATOM 2517 C C . GLY B 1 159 ? -32.976 -28.071 23.345 1.00 43.89 149 GLY B C 1
ATOM 2518 O O . GLY B 1 159 ? -33.622 -27.080 23.602 1.00 40.70 149 GLY B O 1
ATOM 2519 N N . GLU B 1 160 ? -32.864 -29.119 24.159 1.00 40.63 150 GLU B N 1
ATOM 2520 C CA . GLU B 1 160 ? -33.558 -29.228 25.451 1.00 40.21 150 GLU B CA 1
ATOM 2521 C C . GLU B 1 160 ? -32.985 -28.120 26.339 1.00 41.94 150 GLU B C 1
ATOM 2522 O O . GLU B 1 160 ? -33.780 -27.369 26.943 1.00 38.77 150 GLU B O 1
ATOM 2528 N N . ARG B 1 161 ? -31.658 -27.956 26.412 1.00 39.10 151 ARG B N 1
ATOM 2529 C CA . ARG B 1 161 ? -31.117 -26.881 27.305 1.00 42.97 151 ARG B CA 1
ATOM 2530 C C . ARG B 1 161 ? -31.658 -25.503 26.885 1.00 38.01 151 ARG B C 1
ATOM 2531 O O . ARG B 1 161 ? -32.023 -24.692 27.758 1.00 39.92 151 ARG B O 1
ATOM 2539 N N . VAL B 1 162 ? -31.659 -25.204 25.595 1.00 41.48 152 VAL B N 1
ATOM 2540 C CA . VAL B 1 162 ? -32.117 -23.902 25.032 1.00 39.00 152 VAL B CA 1
ATOM 2541 C C . VAL B 1 162 ? -33.589 -23.694 25.423 1.00 37.63 152 VAL B C 1
ATOM 2542 O O . VAL B 1 162 ? -34.003 -22.576 25.809 1.00 37.49 152 VAL B O 1
ATOM 2546 N N . LEU B 1 163 ? -34.395 -24.712 25.204 1.00 35.59 153 LEU B N 1
ATOM 2547 C CA . LEU B 1 163 ? -35.853 -24.615 25.489 1.00 36.00 153 LEU B CA 1
ATOM 2548 C C . LEU B 1 163 ? -36.046 -24.353 26.985 1.00 34.09 153 LEU B C 1
ATOM 2549 O O . LEU B 1 163 ? -36.928 -23.601 27.351 1.00 31.35 153 LEU B O 1
ATOM 2554 N N . LEU B 1 164 ? -35.220 -24.913 27.875 1.00 32.47 154 LEU B N 1
ATOM 2555 C CA . LEU B 1 164 ? -35.379 -24.680 29.325 1.00 32.82 154 LEU B CA 1
ATOM 2556 C C . LEU B 1 164 ? -35.025 -23.237 29.681 1.00 33.00 154 LEU B C 1
ATOM 2557 O O . LEU B 1 164 ? -35.726 -22.663 30.496 1.00 40.28 154 LEU B O 1
ATOM 2562 N N . VAL B 1 165 ? -34.028 -22.658 29.047 1.00 34.28 155 VAL B N 1
ATOM 2563 C CA . VAL B 1 165 ? -33.608 -21.248 29.282 1.00 34.68 155 VAL B CA 1
ATOM 2564 C C . VAL B 1 165 ? -34.783 -20.360 28.858 1.00 32.02 155 VAL B C 1
ATOM 2565 O O . VAL B 1 165 ? -35.084 -19.445 29.570 1.00 32.78 155 VAL B O 1
ATOM 2569 N N . ALA B 1 166 ? -35.324 -20.606 27.684 1.00 33.76 156 ALA B N 1
ATOM 2570 C CA . ALA B 1 166 ? -36.431 -19.833 27.109 1.00 32.61 156 ALA B CA 1
ATOM 2571 C C . ALA B 1 166 ? -37.628 -19.903 28.045 1.00 32.52 156 ALA B C 1
ATOM 2572 O O . ALA B 1 166 ? -38.296 -18.840 28.316 1.00 32.73 156 ALA B O 1
ATOM 2574 N N . LEU B 1 167 ? -37.969 -21.108 28.517 1.00 34.48 157 LEU B N 1
ATOM 2575 C CA . LEU B 1 167 ? -39.113 -21.272 29.437 1.00 36.59 157 LEU B CA 1
ATOM 2576 C C . LEU B 1 167 ? -38.910 -20.470 30.713 1.00 36.04 157 LEU B C 1
ATOM 2577 O O . LEU B 1 167 ? -39.888 -19.829 31.166 1.00 35.56 157 LEU B O 1
ATOM 2582 N N . ASN B 1 168 ? -37.682 -20.459 31.233 1.00 35.66 158 ASN B N 1
ATOM 2583 C CA . ASN B 1 168 ? -37.285 -19.636 32.404 1.00 36.42 158 ASN B CA 1
ATOM 2584 C C . ASN B 1 168 ? -37.464 -18.136 32.129 1.00 35.39 158 ASN B C 1
ATOM 2585 O O . ASN B 1 168 ? -37.902 -17.415 33.017 1.00 35.01 158 ASN B O 1
ATOM 2590 N N . CYS B 1 169 ? -37.186 -17.652 30.921 1.00 36.75 159 CYS B N 1
ATOM 2591 C CA . CYS B 1 169 ? -37.381 -16.230 30.612 1.00 36.16 159 CYS B CA 1
ATOM 2592 C C . CYS B 1 169 ? -38.883 -15.870 30.692 1.00 38.00 159 CYS B C 1
ATOM 2593 O O . CYS B 1 169 ? -39.205 -14.845 31.308 1.00 34.07 159 CYS B O 1
ATOM 2596 N N . THR B 1 170 ? -39.769 -16.708 30.155 1.00 38.56 160 THR B N 1
ATOM 2597 C CA . THR B 1 170 ? -41.228 -16.420 30.130 1.00 37.33 160 THR B CA 1
ATOM 2598 C C . THR B 1 170 ? -41.764 -16.536 31.554 1.00 35.13 160 THR B C 1
ATOM 2599 O O . THR B 1 170 ? -42.610 -15.705 31.942 1.00 38.16 160 THR B O 1
ATOM 2603 N N . GLN B 1 171 ? -41.262 -17.473 32.343 1.00 34.11 161 GLN B N 1
ATOM 2604 C CA . GLN B 1 171 ? -41.612 -17.613 33.765 1.00 36.71 161 GLN B CA 1
ATOM 2605 C C . GLN B 1 171 ? -41.242 -16.355 34.530 1.00 34.95 161 GLN B C 1
ATOM 2606 O O . GLN B 1 171 ? -42.082 -15.863 35.296 1.00 38.74 161 GLN B O 1
ATOM 2612 N N . GLY B 1 172 ? -39.985 -15.901 34.408 1.00 33.67 162 GLY B N 1
ATOM 2613 C CA . GLY B 1 172 ? -39.458 -14.748 35.185 1.00 33.06 162 GLY B CA 1
ATOM 2614 C C . GLY B 1 172 ? -40.271 -13.485 34.879 1.00 36.54 162 GLY B C 1
ATOM 2615 O O . GLY B 1 172 ? -40.589 -12.746 35.782 1.00 38.02 162 GLY B O 1
ATOM 2616 N N . GLU B 1 173 ? -40.588 -13.259 33.613 1.00 37.49 163 GLU B N 1
ATOM 2617 C CA . GLU B 1 173 ? -41.320 -12.025 33.169 1.00 39.55 163 GLU B CA 1
ATOM 2618 C C . GLU B 1 173 ? -42.778 -12.097 33.638 1.00 40.84 163 GLU B C 1
ATOM 2619 O O . GLU B 1 173 ? -43.324 -11.062 34.063 1.00 42.09 163 GLU B O 1
ATOM 2625 N N . ARG B 1 174 ? -43.382 -13.284 33.650 1.00 42.49 164 ARG B N 1
ATOM 2626 C CA . ARG B 1 174 ? -44.744 -13.467 34.244 1.00 41.59 164 ARG B CA 1
ATOM 2627 C C . ARG B 1 174 ? -44.669 -13.236 35.757 1.00 40.60 164 ARG B C 1
ATOM 2628 O O . ARG B 1 174 ? -45.579 -12.582 36.257 1.00 37.04 164 ARG B O 1
ATOM 2636 N N . TYR B 1 175 ? -43.605 -13.675 36.466 1.00 36.87 165 TYR B N 1
ATOM 2637 C CA . TYR B 1 175 ? -43.510 -13.356 37.905 1.00 41.07 165 TYR B CA 1
ATOM 2638 C C . TYR B 1 175 ? -43.404 -11.855 38.097 1.00 40.01 165 TYR B C 1
ATOM 2639 O O . TYR B 1 175 ? -43.912 -11.356 39.119 1.00 41.59 165 TYR B O 1
ATOM 2648 N N . LEU B 1 176 ? -42.748 -11.154 37.177 1.00 40.33 166 LEU B N 1
ATOM 2649 C CA . LEU B 1 176 ? -42.627 -9.681 37.306 1.00 40.10 166 LEU B CA 1
ATOM 2650 C C . LEU B 1 176 ? -44.046 -9.070 37.289 1.00 41.74 166 LEU B C 1
ATOM 2651 O O . LEU B 1 176 ? -44.373 -8.201 38.120 1.00 43.84 166 LEU B O 1
ATOM 2656 N N . GLU B 1 177 ? -44.803 -9.412 36.267 1.00 41.39 167 GLU B N 1
ATOM 2657 C CA . GLU B 1 177 ? -46.180 -8.931 36.039 1.00 47.84 167 GLU B CA 1
ATOM 2658 C C . GLU B 1 177 ? -47.020 -9.244 37.280 1.00 45.11 167 GLU B C 1
ATOM 2659 O O . GLU B 1 177 ? -47.785 -8.372 37.731 1.00 48.85 167 GLU B O 1
ATOM 2665 N N . LEU B 1 178 ? -46.924 -10.473 37.783 1.00 43.61 168 LEU B N 1
ATOM 2666 C CA . LEU B 1 178 ? -47.712 -10.874 38.958 1.00 47.00 168 LEU B CA 1
ATOM 2667 C C . LEU B 1 178 ? -47.335 -10.005 40.155 1.00 50.47 168 LEU B C 1
ATOM 2668 O O . LEU B 1 178 ? -48.284 -9.508 40.854 1.00 49.74 168 LEU B O 1
ATOM 2673 N N . ALA B 1 179 ? -46.033 -9.801 40.385 1.00 45.83 169 ALA B N 1
ATOM 2674 C CA . ALA B 1 179 ? -45.569 -8.991 41.524 1.00 48.32 169 ALA B CA 1
ATOM 2675 C C . ALA B 1 179 ? -46.058 -7.534 41.356 1.00 50.82 169 ALA B C 1
ATOM 2676 O O . ALA B 1 179 ? -46.387 -6.873 42.351 1.00 49.99 169 ALA B O 1
ATOM 2678 N N . GLU B 1 180 ? -46.125 -7.030 40.130 1.00 50.52 170 GLU B N 1
ATOM 2679 C CA . GLU B 1 180 ? -46.524 -5.616 39.907 1.00 52.04 170 GLU B CA 1
ATOM 2680 C C . GLU B 1 180 ? -47.998 -5.420 40.280 1.00 57.14 170 GLU B C 1
ATOM 2681 O O . GLU B 1 180 ? -48.327 -4.328 40.762 1.00 53.00 170 GLU B O 1
ATOM 2687 N N . LYS B 1 181 ? -48.811 -6.456 40.081 1.00 60.71 171 LYS B N 1
ATOM 2688 C CA . LYS B 1 181 ? -50.261 -6.457 40.375 1.00 65.47 171 LYS B CA 1
ATOM 2689 C C . LYS B 1 181 ? -50.474 -6.868 41.831 1.00 69.71 171 LYS B C 1
ATOM 2690 O O . LYS B 1 181 ? -51.633 -6.927 42.239 1.00 64.52 171 LYS B O 1
ATOM 2696 N N . ARG B 1 182 ? -49.394 -7.172 42.563 1.00 75.05 172 ARG B N 1
ATOM 2697 C CA . ARG B 1 182 ? -49.423 -7.661 43.969 1.00 83.61 172 ARG B CA 1
ATOM 2698 C C . ARG B 1 182 ? -49.958 -9.101 44.043 1.00 81.60 172 ARG B C 1
ATOM 2699 O O . ARG B 1 182 ? -50.448 -9.470 45.112 1.00 84.29 172 ARG B O 1
ATOM 2707 N N . GLU B 1 183 ? -49.873 -9.892 42.968 1.00 83.15 173 GLU B N 1
ATOM 2708 C CA . GLU B 1 183 ? -50.402 -11.290 42.920 1.00 85.79 173 GLU B CA 1
ATOM 2709 C C . GLU B 1 183 ? -49.271 -12.287 43.205 1.00 85.36 173 GLU B C 1
ATOM 2710 O O . GLU B 1 183 ? -49.424 -13.473 42.915 1.00 83.40 173 GLU B O 1
ATOM 2716 N N . ALA B 1 184 ? -48.163 -11.816 43.766 1.00 87.02 174 ALA B N 1
ATOM 2717 C CA . ALA B 1 184 ? -46.907 -12.570 43.987 1.00 83.15 174 ALA B CA 1
ATOM 2718 C C . ALA B 1 184 ? -46.051 -11.727 44.929 1.00 87.72 174 ALA B C 1
ATOM 2719 O O . ALA B 1 184 ? -45.959 -10.508 44.687 1.00 85.80 174 ALA B O 1
ATOM 2721 N N . ASP B 1 185 ? -45.457 -12.320 45.962 1.00 90.86 175 ASP B N 1
ATOM 2722 C CA . ASP B 1 185 ? -44.647 -11.560 46.953 1.00 92.67 175 ASP B CA 1
ATOM 2723 C C . ASP B 1 185 ? -43.297 -11.212 46.311 1.00 87.36 175 ASP B C 1
ATOM 2724 O O . ASP B 1 185 ? -42.762 -12.076 45.550 1.00 80.88 175 ASP B O 1
ATOM 2729 N N . GLU B 1 186 ? -42.780 -10.005 46.585 1.00 79.24 176 GLU B N 1
ATOM 2730 C CA . GLU B 1 186 ? -41.470 -9.540 46.064 1.00 78.30 176 GLU B CA 1
ATOM 2731 C C . GLU B 1 186 ? -40.415 -10.561 46.502 1.00 79.12 176 GLU B C 1
ATOM 2732 O O . GLU B 1 186 ? -39.511 -10.877 45.703 1.00 77.14 176 GLU B O 1
ATOM 2738 N N . SER B 1 187 ? -40.531 -11.046 47.737 1.00 72.89 177 SER B N 1
ATOM 2739 C CA . SER B 1 187 ? -39.558 -11.973 48.344 1.00 70.57 177 SER B CA 1
ATOM 2740 C C . SER B 1 187 ? -39.542 -13.229 47.493 1.00 66.90 177 SER B C 1
ATOM 2741 O O . SER B 1 187 ? -38.442 -13.675 47.167 1.00 69.01 177 SER B O 1
ATOM 2744 N N . PHE B 1 188 ? -40.723 -13.728 47.109 1.00 63.81 178 PHE B N 1
ATOM 2745 C CA . PHE B 1 188 ? -40.839 -14.952 46.271 1.00 61.83 178 PHE B CA 1
ATOM 2746 C C . PHE B 1 188 ? -40.021 -14.734 44.986 1.00 55.86 178 PHE B C 1
ATOM 2747 O O . PHE B 1 188 ? -39.153 -15.618 44.693 1.00 51.32 178 PHE B O 1
ATOM 2755 N N . VAL B 1 189 ? -40.244 -13.611 44.282 1.00 50.33 179 VAL B N 1
ATOM 2756 C CA . VAL B 1 189 ? -39.661 -13.384 42.924 1.00 51.46 179 VAL B CA 1
ATOM 2757 C C . VAL B 1 189 ? -38.155 -13.205 43.058 1.00 46.95 179 VAL B C 1
ATOM 2758 O O . VAL B 1 189 ? -37.441 -13.817 42.297 1.00 45.34 179 VAL B O 1
ATOM 2762 N N . TYR B 1 190 ? -37.693 -12.467 44.048 1.00 48.61 180 TYR B N 1
ATOM 2763 C CA . TYR B 1 190 ? -36.247 -12.362 44.344 1.00 49.53 180 TYR B CA 1
ATOM 2764 C C . TYR B 1 190 ? -35.652 -13.747 44.638 1.00 49.01 180 TYR B C 1
ATOM 2765 O O . TYR B 1 190 ? -34.643 -14.137 44.018 1.00 47.98 180 TYR B O 1
ATOM 2774 N N . GLY B 1 191 ? -36.322 -14.523 45.497 1.00 49.84 181 GLY B N 1
ATOM 2775 C CA . GLY B 1 191 ? -35.981 -15.905 45.877 1.00 51.75 181 GLY B CA 1
ATOM 2776 C C . GLY B 1 191 ? -35.924 -16.841 44.693 1.00 50.57 181 GLY B C 1
ATOM 2777 O O . GLY B 1 191 ? -34.902 -17.588 44.540 1.00 50.60 181 GLY B O 1
ATOM 2778 N N . TRP B 1 192 ? -36.923 -16.730 43.826 1.00 49.37 182 TRP B N 1
ATOM 2779 C CA . TRP B 1 192 ? -37.038 -17.526 42.571 1.00 49.22 182 TRP B CA 1
ATOM 2780 C C . TRP B 1 192 ? -35.889 -17.164 41.607 1.00 48.42 182 TRP B C 1
ATOM 2781 O O . TRP B 1 192 ? -35.259 -18.087 41.064 1.00 47.90 182 TRP B O 1
ATOM 2792 N N . MET B 1 193 ? -35.539 -15.883 41.451 1.00 47.06 183 MET B N 1
ATOM 2793 C CA . MET B 1 193 ? -34.355 -15.517 40.632 1.00 51.13 183 MET B CA 1
ATOM 2794 C C . MET B 1 193 ? -33.073 -16.055 41.276 1.00 50.09 183 MET B C 1
ATOM 2795 O O . MET B 1 193 ? -32.174 -16.468 40.528 1.00 51.54 183 MET B O 1
ATOM 2800 N N . LYS B 1 194 ? -32.937 -15.863 42.577 1.00 54.62 184 LYS B N 1
ATOM 2801 C CA . LYS B 1 194 ? -31.683 -16.172 43.306 1.00 60.08 184 LYS B CA 1
ATOM 2802 C C . LYS B 1 194 ? -31.345 -17.656 43.109 1.00 66.35 184 LYS B C 1
ATOM 2803 O O . LYS B 1 194 ? -30.167 -17.953 42.824 1.00 66.38 184 LYS B O 1
ATOM 2809 N N . GLU B 1 195 ? -32.346 -18.550 43.213 1.00 71.44 185 GLU B N 1
ATOM 2810 C CA . GLU B 1 195 ? -32.159 -20.024 43.107 1.00 78.13 185 GLU B CA 1
ATOM 2811 C C . GLU B 1 195 ? -31.739 -20.358 41.674 1.00 78.53 185 GLU B C 1
ATOM 2812 O O . GLU B 1 195 ? -31.230 -21.432 41.469 1.00 81.74 185 GLU B O 1
ATOM 2818 N N . ARG B 1 196 ? -31.930 -19.464 40.711 1.00 86.95 186 ARG B N 1
ATOM 2819 C CA . ARG B 1 196 ? -31.544 -19.725 39.296 1.00 88.69 186 ARG B CA 1
ATOM 2820 C C . ARG B 1 196 ? -30.236 -19.005 38.970 1.00 95.89 186 ARG B C 1
ATOM 2821 O O . ARG B 1 196 ? -29.853 -19.007 37.787 1.00 98.09 186 ARG B O 1
ATOM 2829 N N . VAL B 1 197 ? -29.623 -18.353 39.961 1.00 90.23 187 VAL B N 1
ATOM 2830 C CA . VAL B 1 197 ? -28.403 -17.516 39.747 1.00 100.56 187 VAL B CA 1
ATOM 2831 C C . VAL B 1 197 ? -27.412 -18.298 38.871 1.00 100.47 187 VAL B C 1
ATOM 2832 O O . VAL B 1 197 ? -27.139 -17.933 37.728 1.00 96.08 187 VAL B O 1
#

Nearest PDB structures (foldseek):
  6v3z-assembly1_B-2  TM=9.943E-01  e=1.280E-25  Salmonella enterica subsp. enterica serovar Enteritidis
  6v40-assembly1_A  TM=9.452E-01  e=1.103E-17  Salmonella enterica subsp. enterica serovar Typhi
  2ikb-assembly2_D  TM=6.952E-01  e=4.272E-07  Neisseria meningitidis MC58
  2ikb-assembly1_A  TM=7.204E-01  e=1.493E-06  Neisseria meningitidis MC58
  2ikb-assembly2_B  TM=5.278E-01  e=1.222E-06  Neisseria meningitidis MC58

Solvent-accessible surface area: 20044 Å² total; per-residue (Å²): 110,31,91,108,25,0,76,125,77,0,34,203,134,9,38,71,81,100,67,81,136,108,144,30,1,14,23,34,29,71,6,38,45,156,56,0,70,86,68,49,30,170,37,67,0,130,94,0,78,70,46,46,0,54,35,10,14,30,41,48,57,18,19,50,24,117,0,10,30,0,23,93,27,0,83,77,0,0,17,39,2,0,35,2,1,35,70,24,23,34,67,34,0,2,84,9,0,1,134,59,0,21,94,39,2,72,90,30,175,28,5,71,100,24,117,48,90,8,184,5,18,56,142,5,22,22,3,0,74,28,4,29,118,112,98,33,139,103,4,16,139,76,0,33,96,9,2,29,78,28,1,6,101,79,3,95,67,21,25,114,126,207,123,21,103,138,80,85,20,141,28,19,83,132,156,98,104,229,149,68,38,94,107,14,0,83,151,74,0,35,191,149,17,52,56,83,91,61,98,114,134,172,26,7,24,24,36,24,63,6,38,59,176,54,0,82,58,35,5,18,121,38,83,3,144,110,0,72,75,42,58,0,57,75,9,12,30,56,51,63,21,48,31,13,23,0,21,24,0,22,146,33,0,94,62,0,0,8,19,2,0,33,1,1,37,70,26,24,30,62,47,0,2,94,3,0,1,119,58,0,20,106,38,3,64,90,31,180,24,14,105,104,27,111,50,98,8,115,1,19,48,115,6,7,32,3,0,111,24,4,28,125,127,94,32,161,94,3,37,141,76,0,32,100,8,2,32,81,23,2,7,99,56,4,94,65,38,31,130,124,215,109,24,103,136,75,82,20,144,30,11,90,135,118,82,174

Sequence (356 aa):
PKDEIFDEILGKEGGYVNHPDDKGGPTKWGITEKVARAHGYRGDMRNLTRGQALEILETDYWYGPRFDRVAKASPDVAAELCDTGVNMGPSVAAKMLQRWLNVFNQGGRLYPDMDTDGRIGPRTLNALRVYLEKRGKDGERVLLVALNCTQGERYLELAEKREADESFVYGWMKERVLKPKDEIFDEILGKEGGYVNHPDDKGGPTKWGITEKVARAHGYRGDMRNLTRGQALEILETDYWYGPRFDRVAKASPDVAAELCDTGVNMGPSVAAKMLQRWLNVFNQGGRLYPDMDTDGRIGPRTLNALRVYLEKRGKDGERVLLVALNCTQGERYLELAEKREADESFVYGWMKERV

Radius of gyration: 23.48 Å; Cα contacts (8 Å, |Δi|>4): 415; chains: 2; bounding box: 48×67×61 Å

Organism: Salmonella enteritidis (NCBI:txid149539)

Secondary structure (DSSP, 8-state):
-HHHHHHHHS-SS---EE--TTTT-EEETTEEHHHHHTTT--S-GGG--HHHHHHHHHIIIIITTTHHHHHHH-HHHHHHHHHHHHHH-HHHHHHHHHHHHHHTTTTTTSSPPPP--S---HHHHHHHHHHHHHHHHHHHHHHHHHHHHHHHHHHHHHHHTTSS-HHHHHHHHHHT--/--HHHHHHHHS-SS---B---BTTB-SEETTEEHHHHHHTT--S-GGG--HHHHHHHHHIIIIITTTHHHHHHH-HHHHHHHHHHHHHH-HHHHHHHHHHHHHHTTTTTTSSPPPP-SS---HHHHHHHHHHHHHHHHHHHHHHHHHHHHHHHHHHHHHHHTTSS-HHHHHHHHHHT-

Foldseek 3Di:
DLCVLLCVLQDPFQPFDADDPPPQGTGTSNHGPVLLVVLPDDDDNVPDDVVSVVVSLCCQQPVVLPLVLVCVQPVLLSVLLSNLCVQPNNLLSQLLLLVVLQVQCVPQVQHHRDDSRSGCDPRSSVSSNSQCVVCPPVSVVVSNVSSVVSSLVVQVVCVVVVVHPPVRSVVSVVVVDD/DAPCVLLPVLQDPFFPQDADPPPVFDSGTSNRGPVLLVVVVNDDDNVPDDSVSVSVSLCCQQQVVLPLVVVVVQPSVLSRLLSNLCVLPNSLLSQLLLLVVLQVQCVCQVQHHRDDSRSGCDPRSSVSSNSQCVVCPPVSVVVSNVSSVVSSLVVQVVCVVVVNHPPCVSVVVVVVVD